Protein AF-A0AAX4KP06-F1 (afdb_monomer_lite)

Structure (mmCIF, N/CA/C/O backbone):
data_AF-A0AAX4KP06-F1
#
_entry.id   AF-A0AAX4KP06-F1
#
loop_
_atom_site.group_PDB
_atom_site.id
_atom_site.type_symbol
_atom_site.label_atom_id
_atom_site.label_alt_id
_atom_site.label_comp_id
_atom_site.label_asym_id
_atom_site.label_entity_id
_atom_site.label_seq_id
_atom_site.pdbx_PDB_ins_code
_atom_site.Cartn_x
_atom_site.Cartn_y
_atom_site.Cartn_z
_atom_site.occupancy
_atom_site.B_iso_or_equiv
_atom_site.auth_seq_id
_atom_site.auth_comp_id
_atom_site.auth_asym_id
_atom_site.auth_atom_id
_atom_site.pdbx_PDB_model_num
ATOM 1 N N . MET A 1 1 ? -7.207 -20.977 51.291 1.00 46.94 1 MET A N 1
ATOM 2 C CA . MET A 1 1 ? -7.520 -22.229 50.562 1.00 46.94 1 MET A CA 1
ATOM 3 C C . MET A 1 1 ? -7.863 -21.872 49.118 1.00 46.94 1 MET A C 1
ATOM 5 O O . MET A 1 1 ? -8.955 -21.376 48.874 1.00 46.94 1 MET A O 1
ATOM 9 N N . ALA A 1 2 ? -6.918 -22.025 48.187 1.00 40.97 2 ALA A N 1
ATOM 10 C CA . ALA A 1 2 ? -7.126 -21.761 46.759 1.00 40.97 2 ALA A CA 1
ATOM 11 C C . ALA A 1 2 ? -7.839 -22.957 46.100 1.00 40.97 2 ALA A C 1
ATOM 13 O O . ALA A 1 2 ? -7.441 -24.099 46.326 1.00 40.97 2 ALA A O 1
ATOM 14 N N . ARG A 1 3 ? -8.899 -22.715 45.317 1.00 51.38 3 ARG A N 1
ATOM 15 C CA . ARG A 1 3 ? -9.664 -23.751 44.600 1.00 51.38 3 ARG A CA 1
ATOM 16 C C . ARG A 1 3 ? -9.532 -23.581 43.083 1.00 51.38 3 ARG A C 1
ATOM 18 O O . ARG A 1 3 ? -9.871 -22.522 42.578 1.00 51.38 3 ARG A O 1
ATOM 25 N N . GLY A 1 4 ? -9.133 -24.675 42.420 1.00 47.00 4 GLY A N 1
ATOM 26 C CA . GLY A 1 4 ? -9.409 -25.031 41.013 1.00 47.00 4 GLY A CA 1
ATOM 27 C C . GLY A 1 4 ? -8.608 -24.251 39.964 1.00 47.00 4 GLY A C 1
ATOM 28 O O . GLY A 1 4 ? -8.845 -23.072 39.770 1.00 47.00 4 GLY A O 1
ATOM 29 N N . GLY A 1 5 ? -7.636 -24.809 39.238 1.00 48.97 5 GLY A N 1
ATOM 30 C CA . GLY A 1 5 ? -7.605 -26.141 38.627 1.00 48.97 5 GLY A CA 1
ATOM 31 C C . GLY A 1 5 ? -7.990 -26.015 37.148 1.00 48.97 5 GLY A C 1
ATOM 32 O O . GLY A 1 5 ? -9.159 -26.153 36.806 1.00 48.97 5 GLY A O 1
ATOM 33 N N . ALA A 1 6 ? -7.013 -25.683 36.297 1.00 56.34 6 ALA A N 1
ATOM 34 C CA . ALA A 1 6 ? -7.169 -25.494 34.853 1.00 56.34 6 ALA A CA 1
ATOM 35 C C . ALA A 1 6 ? -7.684 -26.770 34.141 1.00 56.34 6 ALA A C 1
ATOM 37 O O . ALA A 1 6 ? -7.379 -27.879 34.590 1.00 56.34 6 ALA A O 1
ATOM 38 N N . PRO A 1 7 ? -8.431 -26.645 33.023 1.00 55.16 7 PRO A N 1
ATOM 39 C CA . PRO A 1 7 ? -9.046 -27.785 32.349 1.00 55.16 7 PRO A CA 1
ATOM 40 C C . PRO A 1 7 ? -7.988 -28.750 31.801 1.00 55.16 7 PRO A C 1
ATOM 42 O O . PRO A 1 7 ? -7.119 -28.386 31.005 1.00 55.16 7 PRO A O 1
ATOM 45 N N . THR A 1 8 ? -8.081 -30.012 32.219 1.00 58.38 8 THR A N 1
ATOM 46 C CA . THR A 1 8 ? -7.209 -31.109 31.797 1.00 58.38 8 THR A CA 1
ATOM 47 C C . THR A 1 8 ? -7.510 -31.490 30.347 1.00 58.38 8 THR A C 1
ATOM 49 O O . THR A 1 8 ? -8.271 -32.416 30.074 1.00 58.38 8 THR A O 1
ATOM 52 N N . SER A 1 9 ? -6.926 -30.768 29.388 1.00 59.91 9 SER A N 1
ATOM 53 C CA . SER A 1 9 ? -6.925 -31.212 27.991 1.00 59.91 9 SER A CA 1
ATOM 54 C C . SER A 1 9 ? -6.132 -32.521 27.865 1.00 59.91 9 SER A C 1
ATOM 56 O O . SER A 1 9 ? -5.031 -32.648 28.402 1.00 59.91 9 SER A O 1
ATOM 58 N N . SER A 1 10 ? -6.720 -33.482 27.160 1.00 59.97 10 SER A N 1
ATOM 59 C CA . SER A 1 10 ? -6.394 -34.907 26.984 1.00 59.97 10 SER A CA 1
ATOM 60 C C . SER A 1 10 ? -5.035 -35.245 26.338 1.00 59.97 10 SER A C 1
ATOM 62 O O . SER A 1 10 ? -4.899 -36.229 25.610 1.00 59.97 10 SER A O 1
ATOM 64 N N . ARG A 1 11 ? -3.978 -34.476 26.602 1.00 61.12 11 ARG A N 1
ATOM 65 C CA . ARG A 1 11 ? -2.633 -34.761 26.083 1.00 61.12 11 ARG A CA 1
ATOM 66 C C . ARG A 1 11 ? -1.903 -35.762 26.983 1.00 61.12 11 ARG A C 1
ATOM 68 O O . ARG A 1 11 ? -1.075 -35.381 27.799 1.00 61.12 11 ARG A O 1
ATOM 75 N N . GLY A 1 12 ? -2.235 -37.041 26.798 1.00 59.41 12 GLY A N 1
ATOM 76 C CA . GLY A 1 12 ? -1.334 -38.182 26.998 1.00 59.41 12 GLY A CA 1
ATOM 77 C C . GLY A 1 12 ? -0.728 -38.349 28.394 1.00 59.41 12 GLY A C 1
ATOM 78 O O . GLY A 1 12 ? 0.435 -38.032 28.623 1.00 59.41 12 GLY A O 1
ATOM 79 N N . ARG A 1 13 ? -1.479 -38.955 29.315 1.00 65.12 13 ARG A N 1
ATOM 80 C CA . ARG A 1 13 ? -0.903 -39.637 30.484 1.00 65.12 13 ARG A CA 1
ATOM 81 C C . ARG A 1 13 ? -0.467 -41.038 30.047 1.00 65.12 13 ARG A C 1
ATOM 83 O O . ARG A 1 13 ? -1.274 -41.957 30.041 1.00 65.12 13 ARG A O 1
ATOM 90 N N . GLY A 1 14 ? 0.792 -41.204 29.655 1.00 68.94 14 GLY A N 1
ATOM 91 C CA . GLY A 1 14 ? 1.351 -42.522 29.356 1.00 68.94 14 GLY A CA 1
ATOM 92 C C . GLY A 1 14 ? 2.735 -42.444 28.725 1.00 68.94 14 GLY A C 1
ATOM 93 O O . GLY A 1 14 ? 3.042 -41.488 28.024 1.00 68.94 14 GLY A O 1
ATOM 94 N N . LYS A 1 15 ? 3.557 -43.476 28.949 1.00 71.19 15 LYS A N 1
ATOM 95 C CA . LYS A 1 15 ? 4.930 -43.642 28.424 1.00 71.19 15 LYS A CA 1
ATOM 96 C C . LYS A 1 15 ? 4.987 -43.828 26.892 1.00 71.19 15 LYS A C 1
ATOM 98 O O . LYS A 1 15 ? 6.012 -44.231 26.357 1.00 71.19 15 LYS A O 1
ATOM 103 N N . PHE A 1 16 ? 3.886 -43.567 26.193 1.00 72.56 16 PHE A N 1
ATOM 104 C CA . PHE A 1 16 ? 3.748 -43.735 24.755 1.00 72.56 16 PHE A CA 1
ATOM 105 C C . PHE A 1 16 ? 3.822 -42.372 24.078 1.00 72.56 16 PHE A C 1
ATOM 107 O O . PHE A 1 16 ? 3.137 -41.427 24.480 1.00 72.56 16 PHE A O 1
ATOM 114 N N . LYS A 1 17 ? 4.650 -42.261 23.035 1.00 75.56 17 LYS A N 1
ATOM 115 C CA . LYS A 1 17 ? 4.700 -41.045 22.226 1.00 75.56 17 LYS A CA 1
ATOM 116 C C . LYS A 1 17 ? 3.364 -40.881 21.508 1.00 75.56 17 LYS A C 1
ATOM 118 O O . LYS A 1 17 ? 2.972 -41.725 20.709 1.00 75.56 17 LYS A O 1
ATOM 123 N N . VAL A 1 18 ? 2.667 -39.784 21.797 1.00 73.19 18 VAL A N 1
ATOM 124 C CA . VAL A 1 18 ? 1.477 -39.393 21.039 1.00 73.19 18 VAL A CA 1
ATOM 125 C C . VAL A 1 18 ? 1.951 -38.952 19.659 1.00 73.19 18 VAL A C 1
ATOM 127 O O . VAL A 1 18 ? 2.444 -37.835 19.494 1.00 73.19 18 VAL A O 1
ATOM 130 N N . SER A 1 19 ? 1.834 -39.852 18.684 1.00 71.81 19 SER A N 1
ATOM 131 C CA . SER A 1 19 ? 1.934 -39.516 17.268 1.00 71.81 19 SER A CA 1
ATOM 132 C C . SER A 1 19 ? 0.831 -38.507 16.951 1.00 71.81 19 SER A C 1
ATOM 134 O O . SER A 1 19 ? -0.359 -38.819 17.003 1.00 71.81 19 SER A O 1
ATOM 136 N N . ARG A 1 20 ? 1.223 -37.256 16.705 1.00 74.56 20 ARG A N 1
ATOM 137 C CA . ARG A 1 20 ? 0.330 -36.255 16.122 1.00 74.56 20 ARG A CA 1
ATOM 138 C C . ARG A 1 20 ? 0.425 -36.474 14.624 1.00 74.56 20 ARG A C 1
ATOM 140 O O . ARG A 1 20 ? 1.472 -36.186 14.057 1.00 74.56 20 ARG A O 1
ATOM 147 N N . GLY A 1 21 ? -0.617 -37.081 14.055 1.00 75.25 21 GLY A N 1
ATOM 148 C CA . GLY A 1 21 ? -0.656 -37.527 12.665 1.00 75.25 21 GLY A CA 1
ATOM 149 C C . GLY A 1 21 ? 0.006 -36.534 11.713 1.00 75.25 21 GLY A C 1
ATOM 150 O O . GLY A 1 21 ? -0.300 -35.341 11.750 1.00 75.25 21 GLY A O 1
ATOM 151 N N . GLY A 1 22 ? 0.935 -37.051 10.904 1.00 76.00 22 GLY A N 1
ATOM 152 C CA . GLY A 1 22 ? 1.613 -36.297 9.858 1.00 76.00 22 GLY A CA 1
ATOM 153 C C . GLY A 1 22 ? 0.581 -35.601 8.981 1.00 76.00 22 GLY A C 1
ATOM 154 O O . GLY A 1 22 ? -0.344 -36.238 8.472 1.00 76.00 22 GLY A O 1
ATOM 155 N N . GLY A 1 23 ? 0.696 -34.276 8.897 1.00 76.62 23 GLY A N 1
ATOM 156 C CA . GLY A 1 23 ? -0.270 -33.427 8.215 1.00 76.62 23 GLY A CA 1
ATOM 157 C C . GLY A 1 23 ? -0.459 -33.867 6.767 1.00 76.62 23 GLY A C 1
ATOM 158 O O . GLY A 1 23 ? 0.510 -34.054 6.037 1.00 76.62 23 GLY A O 1
ATOM 159 N N . ARG A 1 24 ? -1.719 -34.031 6.354 1.00 74.62 24 ARG A N 1
ATOM 160 C CA . ARG A 1 24 ? -2.076 -34.244 4.948 1.00 74.62 24 ARG A CA 1
ATOM 161 C C . ARG A 1 24 ? -1.673 -32.982 4.181 1.00 74.62 24 ARG A C 1
ATOM 163 O O . ARG A 1 24 ? -2.180 -31.900 4.474 1.00 74.62 24 ARG A O 1
ATOM 170 N N . GLN A 1 25 ? -0.735 -33.113 3.248 1.00 75.19 25 GLN A N 1
ATOM 171 C CA . GLN A 1 25 ? -0.182 -31.995 2.482 1.00 75.19 25 GLN A CA 1
ATOM 172 C C . GLN A 1 25 ? -1.084 -31.668 1.289 1.00 75.19 25 GLN A C 1
ATOM 174 O O . GLN A 1 25 ? -0.732 -31.916 0.143 1.00 75.19 25 GLN A O 1
ATOM 179 N N . PHE A 1 26 ? -2.263 -31.104 1.554 1.00 71.50 26 PHE A N 1
ATOM 180 C CA . PHE A 1 26 ? -3.224 -30.770 0.495 1.00 71.50 26 PHE A CA 1
ATOM 181 C C . PHE A 1 26 ? -2.724 -29.695 -0.477 1.00 71.50 26 PHE A C 1
ATOM 183 O O . PHE A 1 26 ? -3.273 -29.561 -1.559 1.00 71.50 26 PHE A O 1
ATOM 190 N N . SER A 1 27 ? -1.705 -28.919 -0.107 1.00 76.62 27 SER A N 1
ATOM 191 C CA . SER A 1 27 ? -1.097 -27.905 -0.973 1.00 76.62 27 SER A CA 1
ATOM 192 C C . SER A 1 27 ? -0.027 -28.463 -1.909 1.00 76.62 27 SER A C 1
ATOM 194 O O . SER A 1 27 ? 0.305 -27.810 -2.891 1.00 76.62 27 SER A O 1
ATOM 196 N N . ARG A 1 28 ? 0.517 -29.652 -1.624 1.00 74.88 28 ARG A N 1
ATOM 197 C CA . ARG A 1 28 ? 1.606 -30.243 -2.410 1.00 74.88 28 ARG A CA 1
ATOM 198 C C . ARG A 1 28 ? 1.101 -30.817 -3.736 1.00 74.88 28 ARG A C 1
ATOM 200 O O . ARG A 1 28 ? 1.775 -30.673 -4.747 1.00 74.88 28 ARG A O 1
ATOM 207 N N . ASP A 1 29 ? -0.114 -31.359 -3.727 1.00 75.69 29 ASP A N 1
ATOM 208 C CA . ASP A 1 29 ? -0.773 -31.939 -4.907 1.00 75.69 29 ASP A CA 1
ATOM 209 C C . ASP A 1 29 ? -1.527 -30.892 -5.752 1.00 75.69 29 ASP A C 1
ATOM 211 O O . ASP A 1 29 ? -2.046 -31.204 -6.820 1.00 75.69 29 ASP A O 1
ATOM 215 N N . LEU A 1 30 ? -1.609 -29.645 -5.272 1.00 79.38 30 LEU A N 1
ATOM 216 C CA . LEU A 1 30 ? -2.244 -28.527 -5.982 1.00 79.38 30 LEU A CA 1
ATOM 217 C C . LEU A 1 30 ? -1.243 -27.659 -6.753 1.00 79.38 30 LEU A C 1
ATOM 219 O O . LEU A 1 30 ? -1.667 -26.822 -7.549 1.00 79.38 30 LEU A O 1
ATOM 223 N N . ASP A 1 31 ? 0.062 -27.826 -6.523 1.00 78.25 31 ASP A N 1
ATOM 224 C CA . ASP A 1 31 ? 1.082 -27.100 -7.276 1.00 78.25 31 ASP A CA 1
ATOM 225 C C . ASP A 1 31 ? 1.394 -27.852 -8.586 1.00 78.25 31 ASP A C 1
ATOM 227 O O . ASP A 1 31 ? 1.961 -28.951 -8.544 1.00 78.25 31 ASP A O 1
ATOM 231 N N . PRO A 1 32 ? 1.063 -27.291 -9.767 1.00 75.38 32 PRO A N 1
ATOM 232 C CA . PRO A 1 32 ? 1.267 -27.961 -11.053 1.00 75.38 32 PRO A CA 1
ATOM 233 C C . PRO A 1 32 ? 2.743 -28.262 -11.350 1.00 75.38 32 PRO A C 1
ATOM 235 O O . PRO A 1 32 ? 3.033 -29.122 -12.175 1.00 75.38 32 PRO A O 1
ATOM 238 N N . ARG A 1 33 ? 3.687 -27.596 -10.670 1.00 77.19 33 ARG A N 1
ATOM 239 C CA . ARG A 1 33 ? 5.127 -27.868 -10.810 1.00 77.19 33 ARG A CA 1
ATOM 240 C C . ARG A 1 33 ? 5.569 -29.151 -10.114 1.00 77.19 33 ARG A C 1
ATOM 242 O O . ARG A 1 33 ? 6.571 -29.740 -10.507 1.00 77.19 33 ARG A O 1
ATOM 249 N N . LEU A 1 34 ? 4.864 -29.561 -9.059 1.00 67.31 34 LEU A N 1
ATOM 250 C CA . LEU A 1 34 ? 5.217 -30.749 -8.284 1.00 67.31 34 LEU A CA 1
ATOM 251 C C . LEU A 1 34 ? 4.562 -32.021 -8.821 1.00 67.31 34 LEU A C 1
ATOM 253 O O . LEU A 1 34 ? 5.132 -33.094 -8.636 1.00 67.31 34 LEU A O 1
ATOM 257 N N . ALA A 1 35 ? 3.423 -31.909 -9.511 1.00 69.44 35 ALA A N 1
ATOM 258 C CA . ALA A 1 35 ? 2.723 -33.044 -10.114 1.00 69.44 35 ALA A CA 1
ATOM 259 C C . ALA A 1 35 ? 3.636 -33.858 -11.055 1.00 69.44 35 ALA A C 1
ATOM 261 O O . ALA A 1 35 ? 3.716 -35.078 -10.933 1.00 69.44 35 ALA A O 1
ATOM 262 N N . GLU A 1 36 ? 4.409 -33.171 -11.899 1.00 61.41 36 GLU A N 1
ATOM 263 C CA . GLU A 1 36 ? 5.374 -33.760 -12.845 1.00 61.41 36 GLU A CA 1
ATOM 264 C C . GLU A 1 36 ? 6.598 -34.393 -12.155 1.00 61.41 36 GLU A C 1
ATOM 266 O O . GLU A 1 36 ? 7.234 -35.297 -12.692 1.00 61.41 36 GLU A O 1
ATOM 271 N N . LYS A 1 37 ? 6.953 -33.937 -10.945 1.00 60.38 37 LYS A N 1
ATOM 272 C CA . LYS A 1 3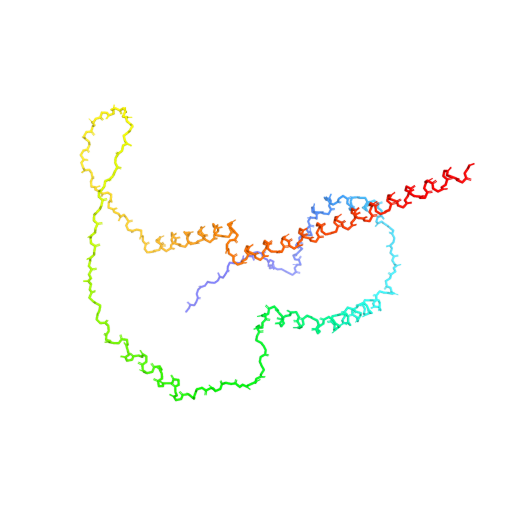7 ? 8.169 -34.387 -10.249 1.00 60.38 37 LYS A CA 1
ATOM 273 C C . LYS A 1 37 ? 7.964 -35.685 -9.465 1.00 60.38 37 LYS A C 1
ATOM 275 O O . LYS A 1 37 ? 8.925 -36.411 -9.226 1.00 60.38 37 LYS A O 1
ATOM 280 N N . THR A 1 38 ? 6.724 -36.016 -9.097 1.00 59.69 38 THR A N 1
ATOM 281 C CA . THR A 1 38 ? 6.425 -37.266 -8.372 1.00 59.69 38 THR A CA 1
ATOM 282 C C . THR A 1 38 ? 6.671 -38.527 -9.204 1.00 59.69 38 THR A C 1
ATOM 284 O O . THR A 1 38 ? 6.958 -39.571 -8.629 1.00 59.69 38 THR A O 1
ATOM 287 N N . SER A 1 39 ? 6.655 -38.435 -10.539 1.00 56.38 39 SER A N 1
ATOM 288 C CA . SER A 1 39 ? 7.011 -39.544 -11.434 1.00 56.38 39 SER A CA 1
ATOM 289 C C . SER A 1 39 ? 8.514 -39.673 -11.713 1.00 56.38 39 SER A C 1
ATOM 291 O O . SER A 1 39 ? 8.906 -40.577 -12.440 1.00 56.38 39 SER A O 1
ATOM 293 N N . SER A 1 40 ? 9.354 -38.786 -11.166 1.00 55.44 40 SER A N 1
ATOM 294 C CA . SER A 1 40 ? 10.791 -38.706 -11.478 1.00 55.44 40 SER A CA 1
ATOM 295 C C . SER A 1 40 ? 11.700 -38.743 -10.238 1.00 55.44 40 SER A C 1
ATOM 297 O O . SER A 1 40 ? 12.892 -38.490 -10.362 1.00 55.44 40 SER A O 1
ATOM 299 N N . SER A 1 41 ? 11.168 -39.008 -9.040 1.00 47.97 41 SER A N 1
ATOM 300 C CA . SER A 1 41 ? 11.883 -38.796 -7.765 1.00 47.97 41 SER A CA 1
ATOM 301 C C . SER A 1 41 ? 12.409 -40.076 -7.087 1.00 47.97 41 SER A C 1
ATOM 303 O O . SER A 1 41 ? 12.569 -40.074 -5.868 1.00 47.97 41 SER A O 1
ATOM 305 N N . GLU A 1 42 ? 12.666 -41.152 -7.836 1.00 46.22 42 GLU A N 1
ATOM 306 C CA . GLU A 1 42 ? 13.256 -42.403 -7.305 1.00 46.22 42 GLU A CA 1
ATOM 307 C C . GLU A 1 42 ? 14.752 -42.576 -7.634 1.00 46.22 42 GLU A C 1
ATOM 309 O O . GLU A 1 42 ? 15.326 -43.600 -7.296 1.00 46.22 42 GLU A O 1
ATOM 314 N N . GLU A 1 43 ? 15.421 -41.591 -8.234 1.00 50.50 43 GLU A N 1
ATOM 315 C CA . GLU A 1 43 ? 16.872 -41.622 -8.469 1.00 50.50 43 GLU A CA 1
ATOM 316 C C . GLU A 1 43 ? 17.447 -40.212 -8.224 1.00 50.50 43 GLU A C 1
ATOM 318 O O . GLU A 1 43 ? 16.717 -39.227 -8.335 1.00 50.50 43 GLU A O 1
ATOM 323 N N . GLU A 1 44 ? 18.742 -40.131 -7.907 1.00 37.59 44 GLU A N 1
ATOM 324 C CA . GLU A 1 44 ? 19.540 -38.952 -7.507 1.00 37.59 44 GLU A CA 1
ATOM 325 C C . GLU A 1 44 ? 19.667 -38.721 -5.988 1.00 37.59 44 GLU A C 1
ATOM 327 O O . GLU A 1 44 ? 19.134 -37.785 -5.388 1.00 37.59 44 GLU A O 1
ATOM 332 N N . THR A 1 45 ? 20.460 -39.598 -5.368 1.00 42.97 45 THR A N 1
ATOM 333 C CA . THR A 1 45 ? 21.178 -39.329 -4.117 1.00 42.97 45 THR A CA 1
ATOM 334 C C . THR A 1 45 ? 22.619 -38.924 -4.446 1.00 42.97 45 THR A C 1
ATOM 336 O O . THR A 1 45 ? 23.224 -39.589 -5.284 1.00 42.97 45 THR A O 1
ATOM 339 N N . SER A 1 46 ? 23.188 -37.982 -3.680 1.00 47.97 46 SER A N 1
ATOM 340 C CA . SER A 1 46 ? 24.634 -37.711 -3.511 1.00 47.97 46 SER A CA 1
ATOM 341 C C . SER A 1 46 ? 25.256 -36.581 -4.349 1.00 47.97 46 SER A C 1
ATOM 343 O O . SER A 1 46 ? 25.823 -36.828 -5.408 1.00 47.97 46 SER A O 1
ATOM 345 N N . SER A 1 47 ? 25.284 -35.367 -3.786 1.00 39.72 47 SER A N 1
ATOM 346 C CA . SER A 1 47 ? 26.392 -34.405 -3.937 1.00 39.72 47 SER A CA 1
ATOM 347 C C . SER A 1 47 ? 26.245 -33.319 -2.863 1.00 39.72 47 SER A C 1
ATOM 349 O O . SER A 1 47 ? 25.532 -32.347 -3.070 1.00 39.72 47 SER A O 1
ATOM 351 N N . GLU A 1 48 ? 26.847 -33.524 -1.691 1.00 48.00 48 GLU A N 1
ATOM 352 C CA . GLU A 1 48 ? 26.624 -32.699 -0.488 1.00 48.00 48 GLU A CA 1
ATOM 353 C C . GLU A 1 48 ? 27.950 -32.377 0.222 1.00 48.00 48 GLU A C 1
ATOM 355 O O . GLU A 1 48 ? 28.050 -32.461 1.438 1.00 48.00 48 GLU A O 1
ATOM 360 N N . GLU A 1 49 ? 28.988 -32.042 -0.551 1.00 45.06 49 GLU A N 1
ATOM 361 C CA . GLU A 1 49 ? 30.277 -31.553 -0.035 1.00 45.06 49 GLU A CA 1
ATOM 362 C C . GLU A 1 49 ? 30.890 -30.512 -0.998 1.00 45.06 49 GLU A C 1
ATOM 364 O O . GLU A 1 49 ? 31.947 -30.764 -1.556 1.00 45.06 49 GLU A O 1
ATOM 369 N N . ASP A 1 50 ? 30.206 -29.384 -1.265 1.00 43.88 50 ASP A N 1
ATOM 370 C CA . ASP A 1 50 ? 30.835 -28.170 -1.856 1.00 43.88 50 ASP A CA 1
ATOM 371 C C . ASP A 1 50 ? 29.962 -26.883 -1.761 1.00 43.88 50 ASP A C 1
ATOM 373 O O . ASP A 1 50 ? 30.105 -25.977 -2.573 1.00 43.88 50 ASP A O 1
ATOM 377 N N . GLU A 1 51 ? 29.009 -26.767 -0.819 1.00 47.47 51 GLU A N 1
ATOM 378 C CA . GLU A 1 51 ? 28.075 -25.609 -0.769 1.00 47.47 51 GLU A CA 1
ATOM 379 C C . GLU A 1 51 ? 28.299 -24.636 0.411 1.00 47.47 51 GLU A C 1
ATOM 381 O O . GLU A 1 51 ? 27.748 -23.536 0.402 1.00 47.47 51 GLU A O 1
ATOM 386 N N . GLU A 1 52 ? 29.133 -24.973 1.405 1.00 49.66 52 GLU A N 1
ATOM 387 C CA . GLU A 1 52 ? 29.372 -24.089 2.567 1.00 49.66 52 GLU A CA 1
ATOM 388 C C . GLU A 1 52 ? 30.312 -22.902 2.255 1.00 49.66 52 GLU A C 1
ATOM 390 O O . GLU A 1 52 ? 30.113 -21.812 2.793 1.00 49.66 52 GLU A O 1
ATOM 395 N N . ASP A 1 53 ? 31.283 -23.054 1.344 1.00 51.66 53 ASP A N 1
ATOM 396 C CA . ASP A 1 53 ? 32.268 -21.995 1.028 1.00 51.66 53 ASP A CA 1
ATOM 397 C C . ASP A 1 53 ? 31.680 -20.896 0.108 1.00 51.66 53 ASP A C 1
ATOM 399 O O . ASP A 1 53 ? 32.005 -19.709 0.214 1.00 51.66 53 ASP A O 1
ATOM 403 N N . GLU A 1 54 ? 30.718 -21.248 -0.757 1.00 56.81 54 GLU A N 1
ATOM 404 C CA . GLU A 1 54 ? 30.018 -20.271 -1.604 1.00 56.81 54 GLU A CA 1
ATOM 405 C C . GLU A 1 54 ? 29.026 -19.393 -0.825 1.00 56.81 54 GLU A C 1
ATOM 407 O O . GLU A 1 54 ? 28.813 -18.229 -1.187 1.00 56.81 54 GLU A O 1
ATOM 412 N N . GLU A 1 55 ? 28.400 -19.914 0.233 1.00 60.66 55 GLU A N 1
ATOM 413 C CA . GLU A 1 55 ? 27.434 -19.148 1.026 1.00 60.66 55 GLU A CA 1
ATOM 414 C C . GLU A 1 55 ? 28.135 -18.079 1.883 1.00 60.66 55 GLU A C 1
ATOM 416 O O . GLU A 1 55 ? 27.668 -16.936 1.965 1.00 60.66 55 GLU A O 1
ATOM 421 N N . GLU A 1 56 ? 29.312 -18.397 2.433 1.00 60.97 56 GLU A N 1
ATOM 422 C CA . GLU A 1 56 ? 30.130 -17.451 3.196 1.00 60.97 56 GLU A CA 1
ATOM 423 C C . GLU A 1 56 ? 30.722 -16.351 2.294 1.00 60.97 56 GLU A C 1
ATOM 425 O O . GLU A 1 56 ? 30.686 -15.165 2.648 1.00 60.97 56 GLU A O 1
ATOM 430 N N . ALA A 1 57 ? 31.145 -16.695 1.071 1.00 66.56 57 ALA A N 1
ATOM 431 C CA . ALA A 1 57 ? 31.586 -15.722 0.069 1.00 66.56 57 ALA A CA 1
ATOM 432 C C . ALA A 1 57 ? 30.456 -14.765 -0.366 1.00 66.56 57 ALA A C 1
ATOM 434 O O . ALA A 1 57 ? 30.668 -13.553 -0.496 1.00 66.56 57 ALA A O 1
ATOM 435 N N . ARG A 1 58 ? 29.227 -15.273 -0.535 1.00 73.81 58 ARG A N 1
ATOM 436 C CA . ARG A 1 58 ? 28.045 -14.450 -0.856 1.00 73.81 58 ARG A CA 1
ATOM 437 C C . ARG A 1 58 ? 27.633 -13.555 0.313 1.00 73.81 58 ARG A C 1
ATOM 439 O O . ARG A 1 58 ? 27.281 -12.394 0.094 1.00 73.81 58 ARG A O 1
ATOM 446 N N . ALA A 1 59 ? 27.726 -14.046 1.548 1.00 78.00 59 ALA A N 1
ATOM 447 C CA . ALA A 1 59 ? 27.468 -13.248 2.744 1.00 78.00 59 ALA A CA 1
ATOM 448 C C . ALA A 1 59 ? 28.501 -12.119 2.915 1.00 78.00 59 ALA A C 1
ATOM 450 O O . ALA A 1 59 ? 28.136 -10.991 3.267 1.00 78.00 59 ALA A O 1
ATOM 451 N N . ALA A 1 60 ? 29.775 -12.388 2.613 1.00 78.88 60 ALA A N 1
ATOM 452 C CA . ALA A 1 60 ? 30.837 -11.386 2.622 1.00 78.88 60 ALA A CA 1
ATOM 453 C C . ALA A 1 60 ? 30.625 -10.307 1.545 1.00 78.88 60 ALA A C 1
ATOM 455 O O . ALA A 1 60 ? 30.738 -9.116 1.848 1.00 78.88 60 ALA A O 1
ATOM 456 N N . ALA A 1 61 ? 30.237 -10.701 0.326 1.00 79.31 61 ALA A N 1
ATOM 457 C CA . ALA A 1 61 ? 29.921 -9.772 -0.760 1.00 79.31 61 ALA A CA 1
ATOM 458 C C . ALA A 1 61 ? 28.719 -8.871 -0.422 1.00 79.31 61 ALA A C 1
ATOM 460 O O . ALA A 1 61 ? 28.805 -7.650 -0.548 1.00 79.31 61 ALA A O 1
ATOM 461 N N . HIS A 1 62 ? 27.638 -9.446 0.114 1.00 77.06 62 HIS A N 1
ATOM 462 C CA . HIS A 1 62 ? 26.462 -8.680 0.535 1.00 77.06 62 HIS A CA 1
ATOM 463 C C . HIS A 1 62 ? 26.792 -7.697 1.671 1.00 77.06 62 HIS A C 1
ATOM 465 O O . HIS A 1 62 ? 26.291 -6.574 1.713 1.00 77.06 62 HIS A O 1
ATOM 471 N N . ARG A 1 63 ? 27.674 -8.081 2.603 1.00 83.19 63 ARG A N 1
ATOM 472 C CA . ARG A 1 63 ? 28.117 -7.187 3.682 1.00 83.19 63 ARG A CA 1
ATOM 473 C C . ARG A 1 63 ? 28.966 -6.021 3.164 1.00 83.19 63 ARG A C 1
ATOM 475 O O . ARG A 1 63 ? 28.853 -4.926 3.714 1.00 83.19 63 ARG A O 1
ATOM 482 N N . ALA A 1 64 ? 29.789 -6.244 2.139 1.00 81.19 64 ALA A N 1
ATOM 483 C CA . ALA A 1 64 ? 30.573 -5.192 1.495 1.00 81.19 64 ALA A CA 1
ATOM 484 C C . ALA A 1 64 ? 29.671 -4.192 0.751 1.00 81.19 64 ALA A C 1
ATOM 486 O O . ALA A 1 64 ? 29.799 -2.988 0.956 1.00 81.19 64 ALA A O 1
ATOM 487 N N . GLU A 1 65 ? 28.682 -4.683 0.002 1.00 76.94 65 GLU A N 1
ATOM 488 C CA . GLU A 1 65 ? 27.717 -3.847 -0.726 1.00 76.94 65 GLU A CA 1
ATOM 489 C C . GLU A 1 65 ? 26.872 -2.978 0.229 1.00 76.94 65 GLU A C 1
ATOM 491 O O . GLU A 1 65 ? 26.683 -1.780 0.016 1.00 76.94 65 GLU A O 1
ATOM 496 N N . VAL A 1 66 ? 26.446 -3.537 1.368 1.00 80.81 66 VAL A N 1
ATOM 497 C CA . VAL A 1 66 ? 25.739 -2.776 2.414 1.00 80.81 66 VAL A CA 1
ATOM 498 C C . VAL A 1 66 ? 26.639 -1.711 3.062 1.00 80.81 66 VAL A C 1
ATOM 500 O O . VAL A 1 66 ? 26.145 -0.651 3.452 1.00 80.81 66 VAL A O 1
ATOM 503 N N . ALA A 1 67 ? 27.948 -1.955 3.180 1.00 83.44 67 ALA A N 1
ATOM 504 C CA . ALA A 1 67 ? 28.891 -0.988 3.741 1.00 83.44 67 ALA A CA 1
ATOM 505 C C . ALA A 1 67 ? 29.165 0.192 2.791 1.00 83.44 67 ALA A C 1
ATOM 507 O O . ALA A 1 67 ? 29.302 1.322 3.265 1.00 83.44 67 ALA A O 1
ATOM 508 N N . GLU A 1 68 ? 29.182 -0.043 1.476 1.00 83.12 68 GLU A N 1
ATOM 509 C CA . GLU A 1 68 ? 29.330 1.005 0.454 1.00 83.12 68 GLU A CA 1
ATOM 510 C C . GLU A 1 68 ? 28.078 1.883 0.325 1.00 83.12 68 GLU A C 1
ATOM 512 O O . GLU A 1 68 ? 28.187 3.097 0.157 1.00 83.12 68 GLU A O 1
ATOM 517 N N . LEU A 1 69 ? 26.887 1.304 0.504 1.00 79.56 69 LEU A N 1
ATOM 518 C CA . LEU A 1 69 ? 25.612 2.030 0.452 1.00 79.56 69 LEU A CA 1
ATOM 519 C C . LEU A 1 69 ? 25.265 2.752 1.768 1.00 79.56 69 LEU A C 1
ATOM 521 O O . LEU A 1 69 ? 24.416 3.645 1.793 1.00 79.56 69 LEU A O 1
ATOM 525 N N . ALA A 1 70 ? 25.915 2.408 2.883 1.00 79.06 70 ALA A N 1
ATOM 526 C CA . ALA A 1 70 ? 25.694 3.037 4.185 1.00 79.06 70 ALA A CA 1
ATOM 527 C C . ALA A 1 70 ? 25.898 4.573 4.215 1.00 79.06 70 ALA A C 1
ATOM 529 O O . ALA A 1 70 ? 25.065 5.250 4.827 1.00 79.06 70 ALA A O 1
ATOM 530 N N . PRO A 1 71 ? 26.954 5.167 3.618 1.00 79.81 71 PRO A N 1
ATOM 531 C CA . PRO A 1 71 ? 27.097 6.624 3.549 1.00 79.81 71 PRO A CA 1
ATOM 532 C C . PRO A 1 71 ? 26.017 7.284 2.683 1.00 79.81 71 PRO A C 1
ATOM 534 O O . PRO A 1 71 ? 25.445 8.290 3.102 1.00 79.81 71 PRO A O 1
ATOM 537 N N . GLU A 1 72 ? 25.656 6.694 1.542 1.00 75.62 72 GLU A N 1
ATOM 538 C CA . GLU A 1 72 ? 24.613 7.242 0.664 1.00 75.62 72 GLU A CA 1
ATOM 539 C C . GLU A 1 72 ? 23.236 7.221 1.338 1.00 75.62 72 GLU A C 1
ATOM 541 O O . GLU A 1 72 ? 22.499 8.208 1.310 1.00 75.62 72 GLU A O 1
ATOM 546 N N . MET A 1 73 ? 22.914 6.138 2.048 1.00 77.88 73 MET A N 1
ATOM 547 C CA . MET A 1 73 ? 21.680 6.038 2.828 1.00 77.88 73 MET A CA 1
ATOM 548 C C . MET A 1 73 ? 21.658 7.043 3.986 1.00 77.88 73 MET A C 1
ATOM 550 O O . MET A 1 73 ? 20.602 7.594 4.298 1.00 77.88 73 MET A O 1
ATOM 554 N N . LYS A 1 74 ? 22.805 7.343 4.610 1.00 77.19 74 LYS A N 1
ATOM 555 C CA . LYS A 1 74 ? 22.906 8.403 5.629 1.00 77.19 74 LYS A CA 1
ATOM 556 C C . LYS A 1 74 ? 22.644 9.783 5.029 1.00 77.19 74 LYS A C 1
ATOM 558 O O . LYS A 1 74 ? 21.874 10.548 5.603 1.00 77.19 74 LYS A O 1
ATOM 563 N N . GLU A 1 75 ? 23.204 10.089 3.862 1.00 76.75 75 GLU A N 1
ATOM 564 C CA . GLU A 1 75 ? 22.944 11.358 3.178 1.00 76.75 75 GLU A CA 1
ATOM 565 C C . GLU A 1 75 ? 21.490 11.513 2.731 1.00 76.75 75 GLU A C 1
ATOM 567 O O . GLU A 1 75 ? 20.921 12.600 2.828 1.00 76.75 75 GLU A O 1
ATOM 572 N N . VAL A 1 76 ? 20.876 10.439 2.236 1.00 78.69 76 VAL A N 1
ATOM 573 C CA . VAL A 1 76 ? 19.470 10.442 1.821 1.00 78.69 76 VAL A CA 1
ATOM 574 C C . VAL A 1 76 ? 18.552 10.623 3.033 1.00 78.69 76 VAL A C 1
ATOM 576 O O . VAL A 1 76 ? 17.613 11.413 2.962 1.00 78.69 76 VAL A O 1
ATOM 579 N N . ASN A 1 77 ? 18.863 9.998 4.174 1.00 74.44 77 ASN A N 1
ATOM 580 C CA . ASN A 1 77 ? 18.125 10.203 5.425 1.00 74.44 77 ASN A CA 1
ATOM 581 C C . ASN A 1 77 ? 18.271 11.633 5.980 1.00 74.44 77 ASN A C 1
ATOM 583 O O . ASN A 1 77 ? 17.283 12.202 6.445 1.00 74.44 77 ASN A O 1
ATOM 587 N N . LEU A 1 78 ? 19.455 12.248 5.855 1.00 73.00 78 LEU A N 1
ATOM 588 C CA . LEU A 1 78 ? 19.686 13.660 6.195 1.00 73.00 78 LEU A CA 1
ATOM 589 C C . LEU A 1 78 ? 18.899 14.610 5.273 1.00 73.00 78 LEU A C 1
ATOM 591 O O . LEU A 1 78 ? 18.279 15.558 5.748 1.00 73.00 78 LEU A O 1
ATOM 595 N N . LYS A 1 79 ? 18.862 14.336 3.960 1.00 75.31 79 LYS A N 1
ATOM 596 C CA . LYS A 1 79 ? 18.111 15.130 2.964 1.00 75.31 79 LYS A CA 1
ATOM 597 C C . LYS A 1 79 ? 16.589 14.990 3.116 1.00 75.31 79 LYS A C 1
ATOM 599 O O . LYS A 1 79 ? 15.859 15.919 2.784 1.00 75.31 79 LYS A O 1
ATOM 604 N N . LEU A 1 80 ? 16.111 13.848 3.614 1.00 75.38 80 LEU A N 1
ATOM 605 C CA . LEU A 1 80 ? 14.687 13.561 3.835 1.00 75.38 80 LEU A CA 1
ATOM 606 C C . LEU A 1 80 ? 14.170 14.002 5.214 1.00 75.38 80 LEU A C 1
ATOM 608 O O . LEU A 1 80 ? 12.979 13.854 5.472 1.00 75.38 80 LEU A O 1
ATOM 612 N N . GLY A 1 81 ? 15.025 14.538 6.094 1.00 62.41 81 GLY A N 1
ATOM 613 C CA . GLY A 1 81 ? 14.615 15.023 7.418 1.00 62.41 81 GLY A CA 1
ATOM 614 C C . GLY A 1 81 ? 14.129 13.926 8.376 1.00 62.41 81 GLY A C 1
ATOM 615 O O . GLY A 1 81 ? 13.498 14.232 9.385 1.00 62.41 81 GLY A O 1
ATOM 616 N N . ASN A 1 82 ? 14.421 12.655 8.084 1.00 59.25 82 ASN A N 1
ATOM 617 C CA . ASN A 1 82 ? 14.082 11.520 8.941 1.00 59.25 82 ASN A CA 1
ATOM 618 C C . ASN A 1 82 ? 15.215 11.271 9.946 1.00 59.25 82 ASN A C 1
ATOM 620 O O . ASN A 1 82 ? 15.959 10.298 9.840 1.00 59.25 82 ASN A O 1
ATOM 624 N N . THR A 1 83 ? 15.356 12.163 10.923 1.00 51.53 83 THR A N 1
ATOM 625 C CA . THR A 1 83 ? 16.226 11.963 12.088 1.00 51.53 83 THR A CA 1
ATOM 626 C C . THR A 1 83 ? 15.376 11.631 13.314 1.00 51.53 83 THR A C 1
ATOM 628 O O . THR A 1 83 ? 15.014 12.515 14.088 1.00 51.53 83 THR A O 1
ATOM 631 N N . GLU A 1 84 ? 15.074 10.347 13.517 1.00 49.50 84 GLU A N 1
ATOM 632 C CA . GLU A 1 84 ? 14.814 9.831 14.863 1.00 49.50 84 GLU A CA 1
ATOM 633 C C . GLU A 1 84 ? 16.149 9.388 15.484 1.00 49.50 84 GLU A C 1
ATOM 635 O O . GLU A 1 84 ? 16.694 8.334 15.174 1.00 49.50 84 GLU A O 1
ATOM 640 N N . LEU A 1 85 ? 16.658 10.262 16.355 1.00 47.97 85 LEU A N 1
ATOM 641 C CA . LEU A 1 85 ? 17.280 9.953 17.644 1.00 47.97 85 LEU A CA 1
ATOM 642 C C . LEU A 1 85 ? 18.487 8.989 17.678 1.00 47.97 85 LEU A C 1
ATOM 644 O O . LEU A 1 85 ? 18.412 7.863 18.165 1.00 47.97 85 LEU A O 1
ATOM 648 N N . ALA A 1 86 ? 19.652 9.522 17.320 1.00 43.66 86 ALA A N 1
ATOM 649 C CA . ALA A 1 86 ? 20.911 9.169 17.974 1.00 43.66 86 ALA A CA 1
ATOM 650 C C . ALA A 1 86 ? 21.730 10.455 18.171 1.00 43.66 86 ALA A C 1
ATOM 652 O O . ALA A 1 86 ? 22.565 10.799 17.341 1.00 43.66 86 ALA A O 1
ATOM 653 N N . GLU A 1 87 ? 21.437 11.193 19.244 1.00 41.97 87 GLU A N 1
ATOM 654 C CA . GLU A 1 87 ? 22.315 12.258 19.749 1.00 41.97 87 GLU A CA 1
ATOM 655 C C . GLU A 1 87 ? 23.428 11.639 20.607 1.00 41.97 87 GLU A C 1
ATOM 657 O O . GLU A 1 87 ? 23.186 10.671 21.339 1.00 41.97 87 GLU A O 1
ATOM 662 N N . PRO A 1 88 ? 24.646 12.196 20.525 1.00 47.06 88 PRO A N 1
ATOM 663 C CA . PRO A 1 88 ? 25.042 13.080 21.619 1.00 47.06 88 PRO A CA 1
ATOM 664 C C . PRO A 1 88 ? 25.598 14.443 21.166 1.00 47.06 88 PRO A C 1
ATOM 666 O O . PRO A 1 88 ? 26.379 14.508 20.222 1.00 47.06 88 PRO A O 1
ATOM 669 N N . GLU A 1 89 ? 25.235 15.459 21.965 1.00 41.56 89 GLU A N 1
ATOM 670 C CA . GLU A 1 89 ? 25.916 16.749 22.212 1.00 41.56 89 GLU A CA 1
ATOM 671 C C . GLU A 1 89 ? 25.955 17.772 21.055 1.00 41.56 89 GLU A C 1
ATOM 673 O O . GLU A 1 89 ? 26.233 17.439 19.913 1.00 41.56 89 GLU A O 1
ATOM 678 N N . SER A 1 90 ? 25.761 19.079 21.238 1.00 42.19 90 SER A N 1
ATOM 679 C CA . SER A 1 90 ? 25.352 19.947 22.352 1.00 42.19 90 SER A CA 1
ATOM 680 C C . SER A 1 90 ? 25.482 21.372 21.802 1.00 42.19 90 SER A C 1
ATOM 682 O O . SER A 1 90 ? 26.571 21.695 21.348 1.00 42.19 90 SER A O 1
ATOM 684 N N . ASP A 1 91 ? 24.429 22.187 21.827 1.00 46.06 91 ASP A N 1
ATOM 685 C CA . ASP A 1 91 ? 24.490 23.660 21.905 1.00 46.06 91 ASP A CA 1
ATOM 686 C C . ASP A 1 91 ? 23.056 24.194 21.818 1.00 46.06 91 ASP A C 1
ATOM 688 O O . ASP A 1 91 ? 22.550 24.435 20.732 1.00 46.06 91 ASP A O 1
ATOM 692 N N . GLU A 1 92 ? 22.379 24.285 22.969 1.00 44.25 92 GLU A N 1
ATOM 693 C CA . GLU A 1 92 ? 21.310 25.255 23.273 1.00 44.25 92 GLU A CA 1
ATOM 694 C C . GLU A 1 92 ? 20.805 25.000 24.711 1.00 44.25 92 GLU A C 1
ATOM 696 O O . GLU A 1 92 ? 19.901 24.211 24.976 1.00 44.25 92 GLU A O 1
ATOM 701 N N . GLU A 1 93 ? 21.496 25.634 25.661 1.00 50.69 93 GLU A N 1
ATOM 702 C CA . GLU A 1 93 ? 21.028 26.076 26.985 1.00 50.69 93 GLU A CA 1
ATOM 703 C C . GLU A 1 93 ? 19.881 25.276 27.642 1.00 50.69 93 GLU A C 1
ATOM 705 O O . GLU A 1 93 ? 18.700 25.643 27.631 1.00 50.69 93 GLU A O 1
ATOM 710 N N . GLU A 1 94 ? 20.251 24.206 28.350 1.00 44.38 94 GLU A N 1
ATOM 711 C CA . GLU A 1 94 ? 19.355 23.539 29.287 1.00 44.38 94 GLU A CA 1
ATOM 712 C C . GLU A 1 94 ? 19.005 24.465 30.465 1.00 44.38 94 GLU A C 1
ATOM 714 O O . GLU A 1 94 ? 19.762 24.604 31.427 1.00 44.38 94 GLU A O 1
ATOM 719 N N . LEU A 1 95 ? 17.809 25.061 30.425 1.00 54.78 95 LEU A N 1
ATOM 720 C CA . LEU A 1 95 ? 17.206 25.752 31.568 1.00 54.78 95 LEU A CA 1
ATOM 721 C C . LEU A 1 95 ? 17.345 24.902 32.836 1.00 54.78 95 LEU A C 1
ATOM 723 O O . LEU A 1 95 ? 16.854 23.763 32.910 1.00 54.78 95 LEU A O 1
ATOM 727 N N . SER A 1 96 ? 17.985 25.476 33.854 1.00 72.56 96 SER A N 1
ATOM 728 C CA . SER A 1 96 ? 18.336 24.751 35.069 1.00 72.56 96 SER A CA 1
ATOM 729 C C . SER A 1 96 ? 17.079 24.194 35.747 1.00 72.56 96 SER A C 1
ATOM 731 O O . SER A 1 96 ? 15.962 24.716 35.638 1.00 72.56 96 SER A O 1
ATOM 733 N N . ARG A 1 97 ? 17.234 23.116 36.521 1.00 71.88 97 ARG A N 1
ATOM 734 C CA . ARG A 1 97 ? 16.128 22.473 37.261 1.00 71.88 97 ARG A CA 1
ATOM 735 C C . ARG A 1 97 ? 15.327 23.464 38.130 1.00 71.88 97 ARG A C 1
ATOM 737 O O . ARG A 1 97 ? 14.152 23.210 38.411 1.00 71.88 97 ARG A O 1
ATOM 744 N N . ALA A 1 98 ? 15.946 24.574 38.539 1.00 70.19 98 ALA A N 1
ATOM 745 C CA . ALA A 1 98 ? 15.308 25.669 39.262 1.00 70.19 98 ALA A CA 1
ATOM 746 C C . ALA A 1 98 ? 14.344 26.482 38.375 1.00 70.19 98 ALA A C 1
ATOM 748 O O . ALA A 1 98 ? 13.214 26.746 38.787 1.00 70.19 98 ALA A O 1
ATOM 749 N N . GLU A 1 99 ? 14.719 26.782 37.132 1.00 72.25 99 GLU A N 1
ATOM 750 C CA . GLU A 1 99 ? 13.892 27.528 36.175 1.00 72.25 99 GLU A CA 1
ATOM 751 C C . GLU A 1 99 ? 12.701 26.707 35.671 1.00 72.25 99 GLU A C 1
ATOM 753 O O . GLU A 1 99 ? 11.579 27.218 35.603 1.00 72.25 99 GLU A O 1
ATOM 758 N N . ARG A 1 100 ? 12.884 25.397 35.435 1.00 76.75 100 ARG A N 1
ATOM 759 C CA . ARG A 1 100 ? 11.761 24.486 35.125 1.00 76.75 100 ARG A CA 1
ATOM 760 C C . ARG A 1 100 ? 10.737 24.432 36.262 1.00 76.75 100 ARG A C 1
ATOM 762 O O . ARG A 1 100 ? 9.529 24.407 36.014 1.00 76.75 100 ARG A O 1
ATOM 769 N N . ARG A 1 101 ? 11.195 24.442 37.519 1.00 78.38 101 ARG A N 1
ATOM 770 C CA . ARG A 1 101 ? 10.299 24.483 38.688 1.00 78.38 101 ARG A CA 1
ATOM 771 C C . ARG A 1 101 ? 9.612 25.843 38.835 1.00 78.38 101 ARG A C 1
ATOM 773 O O . ARG A 1 101 ? 8.429 25.870 39.174 1.00 78.38 101 ARG A O 1
ATOM 780 N N . ALA A 1 102 ? 10.297 26.943 38.525 1.00 77.62 102 ALA A N 1
ATOM 781 C CA . ALA A 1 102 ? 9.721 28.286 38.551 1.00 77.62 102 ALA A CA 1
ATOM 782 C C . ALA A 1 102 ? 8.630 28.476 37.480 1.00 77.62 102 ALA A C 1
ATOM 784 O O . ALA A 1 102 ? 7.529 28.913 37.817 1.00 77.62 102 ALA A O 1
ATOM 785 N N . ARG A 1 103 ? 8.866 28.049 36.228 1.00 75.94 103 ARG A N 1
ATOM 786 C CA . ARG A 1 103 ? 7.853 28.102 35.153 1.00 75.94 103 ARG A CA 1
ATOM 787 C C . ARG A 1 103 ? 6.614 27.273 35.478 1.00 75.94 103 ARG A C 1
ATOM 789 O O . ARG A 1 103 ? 5.499 27.769 35.345 1.00 75.94 103 ARG A O 1
ATOM 796 N N . LYS A 1 104 ? 6.793 26.054 35.999 1.00 79.81 104 LYS A N 1
ATOM 797 C CA . LYS A 1 104 ? 5.665 25.196 36.397 1.00 79.81 104 LYS A CA 1
ATOM 798 C C . LYS A 1 104 ? 4.848 25.799 37.549 1.00 79.81 104 LYS A C 1
ATOM 800 O O . LYS A 1 104 ? 3.629 25.645 37.583 1.00 79.81 104 LYS A O 1
ATOM 805 N N . LYS A 1 105 ? 5.496 26.511 38.480 1.00 78.25 105 LYS A N 1
ATOM 806 C CA . LYS A 1 105 ? 4.816 27.204 39.586 1.00 78.25 105 LYS A CA 1
ATOM 807 C C . LYS A 1 105 ? 4.082 28.466 39.116 1.00 78.25 105 LYS A C 1
ATOM 809 O O . LYS A 1 105 ? 2.972 28.709 39.581 1.00 78.25 105 LYS A O 1
ATOM 814 N N . ALA A 1 106 ? 4.647 29.215 38.169 1.00 71.69 106 ALA A N 1
ATOM 815 C CA . ALA A 1 106 ? 3.996 30.376 37.561 1.00 71.69 106 ALA A CA 1
ATOM 816 C C . ALA A 1 106 ? 2.760 29.977 36.729 1.00 71.69 106 ALA A C 1
ATOM 818 O O . ALA A 1 106 ? 1.706 30.603 36.835 1.00 71.69 106 ALA A O 1
ATOM 819 N N . GLU A 1 107 ? 2.841 28.879 35.973 1.00 71.94 107 GLU A N 1
ATOM 820 C CA . GLU A 1 107 ? 1.723 28.386 35.160 1.00 71.94 107 GLU A CA 1
ATOM 821 C C . GLU A 1 107 ? 0.554 27.866 36.018 1.00 71.94 107 GLU A C 1
ATOM 823 O O . GLU A 1 107 ? -0.615 28.054 35.674 1.00 71.94 107 GLU A O 1
ATOM 828 N N . ALA A 1 108 ? 0.850 27.270 37.178 1.00 65.31 108 ALA A N 1
ATOM 829 C CA . ALA A 1 108 ? -0.168 26.829 38.131 1.00 65.31 108 ALA A CA 1
ATOM 830 C C . ALA A 1 108 ? -0.926 28.003 38.783 1.00 65.31 108 ALA A C 1
ATOM 832 O O . ALA A 1 108 ? -2.103 27.865 39.111 1.00 65.31 108 ALA A O 1
ATOM 833 N N . GLN A 1 109 ? -0.289 29.169 38.930 1.00 61.44 109 GLN A N 1
ATOM 834 C CA . GLN A 1 109 ? -0.910 30.369 39.507 1.00 61.44 109 GLN A CA 1
ATOM 835 C C . GLN A 1 109 ? -1.742 31.175 38.493 1.00 61.44 109 GLN A C 1
ATOM 837 O O . GLN A 1 109 ? -2.636 31.917 38.894 1.00 61.44 109 GLN A O 1
ATOM 842 N N . GLY A 1 110 ? -1.511 31.001 37.186 1.00 59.12 110 GLY A N 1
ATOM 843 C CA . GLY A 1 110 ? -2.322 31.625 36.131 1.00 59.12 110 GLY A CA 1
ATOM 844 C C . GLY A 1 110 ? -3.689 30.962 35.905 1.00 59.12 110 GLY A C 1
ATOM 845 O O . GLY A 1 110 ? -4.597 31.584 35.356 1.00 59.12 110 GLY A O 1
ATOM 846 N N . LYS A 1 111 ? -3.867 29.709 36.349 1.00 57.56 111 LYS A N 1
ATOM 847 C CA . LYS A 1 111 ? -5.083 28.910 36.100 1.00 57.56 111 LYS A CA 1
ATOM 848 C C . LYS A 1 111 ? -6.173 29.071 37.170 1.00 57.56 111 LYS A C 1
ATOM 850 O O . LYS A 1 111 ? -7.287 28.608 36.957 1.00 57.56 111 LYS A O 1
ATOM 855 N N . THR A 1 112 ? -5.912 29.771 38.276 1.00 53.38 112 THR A N 1
ATOM 856 C CA . THR A 1 112 ? -6.887 29.972 39.370 1.00 53.38 112 THR A CA 1
ATOM 857 C C . THR A 1 112 ? -7.703 31.269 39.270 1.00 53.38 112 THR A C 1
ATOM 859 O O . THR A 1 112 ? -8.482 31.561 40.172 1.00 53.38 112 THR A O 1
ATOM 862 N N . LYS A 1 113 ? -7.574 32.047 38.180 1.00 55.97 113 LYS A N 1
ATOM 863 C CA . LYS A 1 113 ? -8.298 33.324 37.977 1.00 55.97 113 LYS A CA 1
ATOM 864 C C . LYS A 1 113 ? -9.207 33.376 36.737 1.00 55.97 113 LYS A C 1
ATOM 866 O O . LYS A 1 113 ? -9.531 34.463 36.272 1.00 55.97 113 LYS A O 1
ATOM 871 N N . LYS A 1 114 ? -9.647 32.236 36.193 1.00 53.12 114 LYS A N 1
ATOM 872 C CA . LYS A 1 114 ? -10.727 32.205 35.185 1.00 53.12 114 LYS A CA 1
ATOM 873 C C . LYS A 1 114 ? -11.995 31.610 35.791 1.00 53.12 114 LYS A C 1
ATOM 875 O O . LYS A 1 114 ? -12.268 30.422 35.666 1.00 53.12 114 LYS A O 1
ATOM 880 N N . THR A 1 115 ? -12.749 32.468 36.471 1.00 46.38 115 THR A N 1
ATOM 881 C CA . THR A 1 115 ? -14.170 32.276 36.768 1.00 46.38 115 THR A CA 1
ATOM 882 C C . THR A 1 115 ? -14.933 32.180 35.446 1.00 46.38 115 THR A C 1
ATOM 884 O O . THR A 1 115 ? -14.967 33.139 34.678 1.00 46.38 115 THR A O 1
ATOM 887 N N . VAL A 1 116 ? -15.495 31.008 35.159 1.00 42.75 116 VAL A N 1
ATOM 888 C CA . VAL A 1 116 ? -16.330 30.745 33.982 1.00 42.75 116 VAL A CA 1
ATOM 889 C C . VAL A 1 116 ? -17.728 31.312 34.243 1.00 42.75 116 VAL A C 1
ATOM 891 O O . VAL A 1 116 ? -18.472 30.775 35.058 1.00 42.75 116 VAL A O 1
ATOM 894 N N . THR A 1 117 ? -18.075 32.409 33.570 1.00 37.62 117 THR A N 1
ATOM 895 C CA . THR A 1 117 ? -19.455 32.877 33.396 1.00 37.62 117 THR A CA 1
ATOM 896 C C . THR A 1 117 ? -20.133 32.035 32.318 1.00 37.62 117 THR A C 1
ATOM 898 O O . THR A 1 117 ? -19.662 31.973 31.185 1.00 37.62 117 THR A O 1
ATOM 901 N N . ILE A 1 118 ? -21.225 31.369 32.691 1.00 48.75 118 ILE A N 1
ATOM 902 C CA . ILE A 1 118 ? -22.107 30.608 31.801 1.00 48.75 118 ILE A CA 1
ATOM 903 C C . ILE A 1 118 ? -22.990 31.619 31.056 1.00 48.75 118 ILE A C 1
ATOM 905 O O . ILE A 1 118 ? -23.738 32.356 31.694 1.00 48.75 118 ILE A O 1
ATOM 909 N N . GLN A 1 119 ? -22.888 31.670 29.728 1.00 42.31 119 GLN A N 1
ATOM 910 C CA . GLN A 1 119 ? -23.872 32.315 28.857 1.00 42.31 119 GLN A CA 1
ATOM 911 C C . GLN A 1 119 ? -24.453 31.247 27.931 1.00 42.31 119 GLN A C 1
ATOM 913 O O . GLN A 1 119 ? -23.753 30.707 27.075 1.00 42.31 119 GLN A O 1
ATOM 918 N N . GLU A 1 120 ? -25.725 30.930 28.162 1.00 45.91 120 GLU A N 1
ATOM 919 C CA . GLU A 1 120 ? -26.590 30.210 27.233 1.00 45.91 120 GLU A CA 1
ATOM 920 C C . GLU A 1 120 ? -26.814 31.078 25.990 1.00 45.91 120 GLU A C 1
ATOM 922 O O . GLU A 1 120 ? -27.000 32.292 26.101 1.00 45.91 120 GLU A O 1
ATOM 927 N N . LYS A 1 121 ? -26.781 30.461 24.806 1.00 43.66 121 LYS A N 1
ATOM 928 C CA . LYS A 1 121 ? -27.164 31.111 23.556 1.00 43.66 121 LYS A CA 1
ATOM 929 C C . LYS A 1 121 ? -28.153 30.215 22.815 1.00 43.66 121 LYS A C 1
ATOM 931 O O . LYS A 1 121 ? -27.769 29.254 22.155 1.00 43.66 121 LYS A O 1
ATOM 936 N N . ASP A 1 122 ? -29.418 30.537 23.046 1.00 41.53 122 ASP A N 1
ATOM 937 C CA . ASP A 1 122 ? -30.600 30.183 22.265 1.00 41.53 122 ASP A CA 1
ATOM 938 C C . ASP A 1 122 ? -30.587 31.035 20.989 1.00 41.53 122 ASP A C 1
ATOM 940 O O . ASP A 1 122 ? -30.637 32.258 21.101 1.00 41.53 122 ASP A O 1
ATO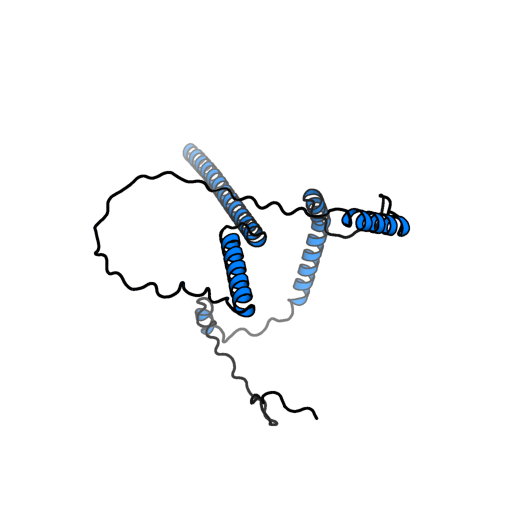M 944 N N . GLU A 1 123 ? -30.514 30.430 19.801 1.00 41.28 123 GLU A N 1
ATOM 945 C CA . GLU A 1 123 ? -30.895 31.090 18.543 1.00 41.28 123 GLU A CA 1
ATOM 946 C C . GLU A 1 123 ? -31.648 30.083 17.656 1.00 41.28 123 GLU A C 1
ATOM 948 O O . GLU A 1 123 ? -31.088 29.144 17.088 1.00 41.28 123 GLU A O 1
ATOM 953 N N . SER A 1 124 ? -32.962 30.298 17.643 1.00 36.97 124 SER A N 1
ATOM 954 C CA . SER A 1 124 ? -33.978 29.836 16.701 1.00 36.97 124 SER A CA 1
ATOM 955 C C . SER A 1 124 ? -33.714 30.407 15.303 1.00 36.97 124 SER A C 1
ATOM 957 O O . SER A 1 124 ? -33.426 31.597 15.204 1.00 36.97 124 SER A O 1
ATOM 959 N N . ASP A 1 125 ? -33.878 29.606 14.245 1.00 35.75 125 ASP A N 1
ATOM 960 C CA . ASP A 1 125 ? -34.024 30.112 12.870 1.00 35.75 125 ASP A CA 1
ATOM 961 C C . ASP A 1 125 ? -34.979 29.200 12.062 1.00 35.75 125 ASP A C 1
ATOM 963 O O . ASP A 1 125 ? -34.634 28.090 11.644 1.00 35.75 125 ASP A O 1
ATOM 967 N N . GLU A 1 126 ? -36.230 29.661 11.959 1.00 37.06 126 GLU A N 1
ATOM 968 C CA . GLU A 1 126 ? -37.199 29.428 10.870 1.00 37.06 126 GLU A CA 1
ATOM 969 C C . GLU A 1 126 ? -36.667 30.175 9.625 1.00 37.06 126 GLU A C 1
ATOM 971 O O . GLU A 1 126 ? -36.047 31.210 9.778 1.00 37.06 126 GLU A O 1
ATOM 976 N N . GLU A 1 127 ? -36.823 29.845 8.347 1.00 36.59 127 GLU A N 1
ATOM 977 C CA . GLU A 1 127 ? -37.783 29.088 7.554 1.00 36.59 127 GLU A CA 1
ATOM 978 C C . GLU A 1 127 ? -37.173 29.009 6.127 1.00 36.59 127 GLU A C 1
ATOM 980 O O . GLU A 1 127 ? -36.536 29.965 5.684 1.00 36.59 127 GLU A O 1
ATOM 985 N N . SER A 1 128 ? -37.420 27.946 5.353 1.00 30.78 128 SER A N 1
ATOM 986 C CA . SER A 1 128 ? -37.752 28.095 3.922 1.00 30.78 128 SER A CA 1
ATOM 987 C C . SER A 1 128 ? -38.348 26.794 3.382 1.00 30.78 128 SER A C 1
ATOM 989 O O . SER A 1 128 ? -37.765 25.713 3.488 1.00 30.78 128 SER A O 1
ATOM 991 N N . SER A 1 129 ? -39.559 26.945 2.862 1.00 34.72 129 SER A N 1
ATOM 992 C CA . SER A 1 129 ? -40.547 25.952 2.466 1.00 34.72 129 SER A CA 1
ATOM 993 C C . SER A 1 129 ? -40.751 26.006 0.953 1.00 34.72 129 SER A C 1
ATOM 995 O O . SER A 1 129 ? -40.949 27.097 0.437 1.00 34.72 129 SER A O 1
ATOM 997 N N . GLU A 1 130 ? -40.800 24.849 0.285 1.00 42.25 130 GLU A N 1
ATOM 998 C CA . GLU A 1 130 ? -41.563 24.599 -0.959 1.00 42.25 130 GLU A CA 1
ATOM 999 C C . GLU A 1 130 ? -41.555 23.075 -1.206 1.00 42.25 130 GLU A C 1
ATOM 1001 O O . GLU A 1 130 ? -40.508 22.472 -1.422 1.00 42.25 130 GLU A O 1
ATOM 1006 N N . GLU A 1 131 ? -42.583 22.334 -0.790 1.00 41.41 131 GLU A N 1
ATOM 1007 C CA . GLU A 1 131 ? -43.894 22.119 -1.434 1.00 41.41 131 GLU A CA 1
ATOM 1008 C C . GLU A 1 131 ? -43.822 21.195 -2.662 1.00 41.41 131 GLU A C 1
ATOM 1010 O O . GLU A 1 131 ? -43.517 21.634 -3.756 1.00 41.41 131 GLU A O 1
ATOM 1015 N N . GLU A 1 132 ? -44.165 19.914 -2.466 1.00 41.84 132 GLU A N 1
ATOM 1016 C CA . GLU A 1 132 ? -44.746 19.021 -3.485 1.00 41.84 132 GLU A CA 1
ATOM 1017 C C . GLU A 1 132 ? -45.639 17.981 -2.760 1.00 41.84 132 GLU A C 1
ATOM 1019 O O . GLU A 1 132 ? -45.185 17.006 -2.161 1.00 41.84 132 GLU A O 1
ATOM 1024 N N . VAL A 1 133 ? -46.933 18.314 -2.730 1.00 37.62 133 VAL A N 1
ATOM 1025 C CA . VAL A 1 133 ? -48.159 17.491 -2.809 1.00 37.62 133 VAL A CA 1
ATOM 1026 C C . VAL A 1 133 ? -48.260 16.085 -2.167 1.00 37.62 133 VAL A C 1
ATOM 1028 O O . VAL A 1 133 ? -47.635 15.097 -2.538 1.00 37.62 133 VAL A O 1
ATOM 1031 N N . ALA A 1 134 ? -49.235 15.993 -1.256 1.00 47.16 134 ALA A N 1
ATOM 1032 C CA . ALA A 1 134 ? -49.695 14.822 -0.507 1.00 47.16 134 ALA A CA 1
ATOM 1033 C C . ALA A 1 134 ? -50.418 13.730 -1.332 1.00 47.16 134 ALA A C 1
ATOM 1035 O O . ALA A 1 134 ? -51.033 14.013 -2.360 1.00 47.16 134 ALA A O 1
ATOM 1036 N N . PRO A 1 135 ? -50.607 12.542 -0.720 1.00 44.06 135 PRO A N 1
ATOM 1037 C CA . PRO A 1 135 ? -51.963 12.009 -0.622 1.00 44.06 135 PRO A CA 1
ATOM 1038 C C . PRO A 1 135 ? -52.386 11.787 0.836 1.00 44.06 135 PRO A C 1
ATOM 1040 O O . PRO A 1 135 ? -51.700 11.166 1.647 1.00 44.06 135 PRO A O 1
ATOM 1043 N N . LYS A 1 136 ? -53.573 12.311 1.152 1.00 52.34 136 LYS A N 1
ATOM 1044 C CA . LYS A 1 136 ? -54.258 12.202 2.444 1.00 52.34 136 LYS A CA 1
ATOM 1045 C C . LYS A 1 136 ? -54.410 10.735 2.861 1.00 52.34 136 LYS A C 1
ATOM 1047 O O . LYS A 1 136 ? -55.193 10.005 2.257 1.00 52.34 136 LYS A O 1
ATOM 1052 N N . GLN A 1 137 ? -53.751 10.337 3.949 1.00 50.53 137 GLN A N 1
ATOM 1053 C CA . GLN A 1 137 ? -54.120 9.146 4.712 1.00 50.53 137 GLN A CA 1
ATOM 1054 C C . GLN A 1 137 ? -54.726 9.547 6.054 1.00 50.53 137 GLN A C 1
ATOM 1056 O O . GLN A 1 137 ? -54.315 10.497 6.717 1.00 50.53 137 GLN A O 1
ATOM 1061 N N . GLN A 1 138 ? -55.809 8.852 6.362 1.00 52.09 138 GLN A N 1
ATOM 1062 C CA . GLN A 1 138 ? -56.839 9.232 7.305 1.00 52.09 138 GLN A CA 1
ATOM 1063 C C . GLN A 1 138 ? -56.331 9.255 8.746 1.00 52.09 138 GLN A C 1
ATOM 1065 O O . GLN A 1 138 ? -55.651 8.349 9.224 1.00 52.09 138 GLN A O 1
ATOM 1070 N N . GLN A 1 139 ? -56.737 10.311 9.441 1.00 53.31 139 GLN A N 1
ATOM 1071 C CA . GLN A 1 139 ? -56.536 10.527 10.861 1.00 53.31 139 GLN A CA 1
ATOM 1072 C C . GLN A 1 139 ? -57.242 9.421 11.657 1.00 53.31 139 GLN A C 1
ATOM 1074 O O . GLN A 1 139 ? -58.468 9.373 11.723 1.00 53.31 139 GLN A O 1
ATOM 1079 N N . GLN A 1 140 ? -56.467 8.556 12.309 1.00 54.09 140 GLN A N 1
ATOM 1080 C CA . GLN A 1 140 ? -56.942 7.788 13.455 1.00 54.09 140 GLN A CA 1
ATOM 1081 C C . GLN A 1 140 ? -56.182 8.251 14.691 1.00 54.09 140 GLN A C 1
ATOM 1083 O O . GLN A 1 140 ? -55.008 7.947 14.898 1.00 54.09 140 GLN A O 1
ATOM 1088 N N . GLN A 1 141 ? -56.893 9.022 15.508 1.00 54.66 141 GLN A N 1
ATOM 1089 C CA . GLN A 1 141 ? -56.480 9.494 16.818 1.00 54.66 141 GLN A CA 1
ATOM 1090 C C . GLN A 1 141 ? -56.268 8.295 17.752 1.00 54.66 141 GLN A C 1
ATOM 1092 O O . GLN A 1 141 ? -57.188 7.833 18.428 1.00 54.66 141 GLN A O 1
ATOM 1097 N N . LYS A 1 142 ? -55.039 7.776 17.813 1.00 56.34 142 LYS A N 1
ATOM 1098 C CA . LYS A 1 142 ? -54.607 6.918 18.916 1.00 56.34 142 LYS A CA 1
ATOM 1099 C C . LYS A 1 142 ? -53.911 7.789 19.953 1.00 56.34 142 LYS A C 1
ATOM 1101 O O . LYS A 1 142 ? -52.880 8.402 19.704 1.00 56.34 142 LYS A O 1
ATOM 1106 N N . LYS A 1 143 ? -54.592 7.866 21.094 1.00 49.66 143 LYS A N 1
ATOM 1107 C CA . LYS A 1 143 ? -54.206 8.391 22.406 1.00 49.66 143 LYS A CA 1
ATOM 1108 C C . LYS A 1 143 ? -52.689 8.496 22.584 1.00 49.66 143 LYS A C 1
ATOM 1110 O O . LYS A 1 143 ? -51.985 7.521 22.342 1.00 49.66 143 LYS A O 1
ATOM 1115 N N . LYS A 1 144 ? -52.236 9.660 23.065 1.00 49.78 144 LYS A N 1
ATOM 1116 C CA . LYS A 1 144 ? -50.865 9.957 23.504 1.00 49.78 144 LYS A CA 1
ATOM 1117 C C . LYS A 1 144 ? -50.369 8.865 24.466 1.00 49.78 144 LYS A C 1
ATOM 1119 O O . LYS A 1 144 ? -50.550 8.971 25.675 1.00 49.78 144 LYS A O 1
ATOM 1124 N N . ALA A 1 145 ? -49.784 7.801 23.926 1.00 50.50 145 ALA A N 1
ATOM 1125 C CA . ALA A 1 145 ? -48.920 6.917 24.683 1.00 50.50 145 ALA A CA 1
ATOM 1126 C C . ALA A 1 145 ? -47.641 7.712 24.949 1.00 50.50 145 ALA A C 1
ATOM 1128 O O . ALA A 1 145 ? -47.116 8.357 24.043 1.00 50.50 145 ALA A O 1
ATOM 1129 N N . SER A 1 146 ? -47.233 7.731 26.214 1.00 54.81 146 SER A N 1
ATOM 1130 C CA . SER A 1 146 ? -46.016 8.348 26.738 1.00 54.81 146 SER A CA 1
ATOM 1131 C C . SER A 1 146 ? -44.891 8.407 25.706 1.00 54.81 146 SER A C 1
ATOM 1133 O O . SER A 1 146 ? -44.559 7.372 25.122 1.00 54.81 146 SER A O 1
ATOM 1135 N N . ALA A 1 147 ? -44.287 9.589 25.526 1.00 60.16 147 ALA A N 1
ATOM 1136 C CA . ALA A 1 147 ? -43.011 9.736 24.829 1.00 60.16 147 ALA A CA 1
ATOM 1137 C C . ALA A 1 147 ? -42.099 8.562 25.221 1.00 60.16 147 ALA A C 1
ATOM 1139 O O . ALA A 1 147 ? -42.031 8.269 26.421 1.00 60.16 147 ALA A O 1
ATOM 1140 N N . PRO A 1 148 ? -41.478 7.842 24.264 1.00 57.34 148 PRO A N 1
ATOM 1141 C CA . PRO A 1 148 ? -40.656 6.693 24.603 1.00 57.34 148 PRO A CA 1
ATOM 1142 C C . PRO A 1 148 ? -39.573 7.212 25.536 1.00 57.34 148 PRO A C 1
ATOM 1144 O O . PRO A 1 148 ? -38.723 8.000 25.119 1.00 57.34 148 PRO A O 1
ATOM 1147 N N . ALA A 1 149 ? -39.673 6.855 26.819 1.00 58.19 149 ALA A N 1
ATOM 1148 C CA . ALA A 1 149 ? -38.683 7.216 27.813 1.00 58.19 149 ALA A CA 1
ATOM 1149 C C . ALA A 1 149 ? -37.344 6.815 27.210 1.00 58.19 149 ALA A C 1
ATOM 1151 O O . ALA A 1 149 ? -37.161 5.639 26.896 1.00 58.19 149 ALA A O 1
ATOM 1152 N N . VAL A 1 150 ? -36.483 7.800 26.937 1.00 60.47 150 VAL A N 1
ATOM 1153 C CA . VAL A 1 150 ? -35.169 7.587 26.334 1.00 60.47 150 VAL A CA 1
ATOM 1154 C C . VAL A 1 150 ? -34.483 6.574 27.229 1.00 60.47 150 VAL A C 1
ATOM 1156 O O . VAL A 1 150 ? -34.051 6.918 28.329 1.00 60.47 150 VAL A O 1
ATOM 1159 N N . VAL A 1 151 ? -34.489 5.306 26.810 1.00 66.69 151 VAL A N 1
ATOM 1160 C CA . VAL A 1 151 ? -33.902 4.221 27.582 1.00 66.69 151 VAL A CA 1
ATOM 1161 C C . VAL A 1 151 ? -32.427 4.552 27.592 1.00 66.69 151 VAL A C 1
ATOM 1163 O O . VAL A 1 151 ? -31.728 4.418 26.588 1.00 66.69 151 VAL A O 1
ATOM 1166 N N . GLN A 1 152 ? -31.989 5.138 28.702 1.00 73.88 152 GLN A N 1
ATOM 1167 C CA . GLN A 1 152 ? -30.621 5.556 28.899 1.00 73.88 152 GLN A CA 1
ATOM 1168 C C . GLN A 1 152 ? -29.804 4.275 28.886 1.00 73.88 152 GLN A C 1
ATOM 1170 O O . GLN A 1 152 ? -29.774 3.557 29.883 1.00 73.88 152 GLN A O 1
ATOM 1175 N N . GLN A 1 153 ? -29.219 3.967 27.724 1.00 77.38 153 GLN A N 1
ATOM 1176 C CA . GLN A 1 153 ? -28.337 2.821 27.564 1.00 77.38 153 GLN A CA 1
ATOM 1177 C C . GLN A 1 153 ? -27.371 2.798 28.738 1.00 77.38 153 GLN A C 1
ATOM 1179 O O . GLN A 1 153 ? -26.836 3.844 29.136 1.00 77.38 153 GLN A O 1
ATOM 1184 N N . SER A 1 154 ? -27.201 1.616 29.323 1.00 85.88 154 SER A N 1
ATOM 1185 C CA . SER A 1 154 ? -26.301 1.456 30.455 1.00 85.88 154 SER A CA 1
ATOM 1186 C C . SER A 1 154 ? -24.925 2.003 30.065 1.00 85.88 154 SER A C 1
ATOM 1188 O O . SER A 1 154 ? -24.543 1.957 28.894 1.00 85.88 154 SER A O 1
ATOM 1190 N N . ARG A 1 155 ? -24.155 2.546 31.017 1.00 86.19 155 ARG A N 1
ATOM 1191 C CA . ARG A 1 155 ? -22.821 3.119 30.721 1.00 86.19 155 ARG A CA 1
ATOM 1192 C C . ARG A 1 155 ? -21.972 2.184 29.847 1.00 86.19 155 ARG A C 1
ATOM 1194 O O . ARG A 1 155 ? -21.326 2.624 28.906 1.00 86.19 155 ARG A O 1
ATOM 1201 N N . LYS A 1 156 ? -22.089 0.878 30.099 1.00 88.38 156 LYS A N 1
ATOM 1202 C CA . LYS A 1 156 ? -21.433 -0.188 29.341 1.00 88.38 156 LYS A CA 1
ATOM 1203 C C . LYS A 1 156 ? -21.889 -0.284 27.880 1.00 88.38 156 LYS A C 1
ATOM 1205 O O . LYS A 1 156 ? -21.067 -0.525 27.003 1.00 88.38 156 LYS A O 1
ATOM 1210 N N . GLU A 1 157 ? -23.177 -0.112 27.608 1.00 89.88 157 GLU A N 1
ATOM 1211 C CA . GLU A 1 157 ? -23.722 -0.106 26.246 1.00 89.88 157 GLU A CA 1
ATOM 1212 C C . GLU A 1 157 ? -23.323 1.157 25.482 1.00 89.88 157 GLU A C 1
ATOM 1214 O O . GLU A 1 157 ? -22.950 1.053 24.316 1.00 89.88 157 GLU A O 1
ATOM 1219 N N . ARG A 1 158 ? -23.300 2.320 26.148 1.00 90.25 158 ARG A N 1
ATOM 1220 C CA . ARG A 1 158 ? -22.824 3.575 25.542 1.00 90.25 158 ARG A CA 1
ATOM 1221 C C . ARG A 1 158 ? -21.360 3.484 25.133 1.00 90.25 158 ARG A C 1
ATOM 1223 O O . ARG A 1 158 ? -21.037 3.723 23.977 1.00 90.25 158 ARG A O 1
ATOM 1230 N N . GLU A 1 159 ? -20.494 3.026 26.034 1.00 93.06 159 GLU A N 1
ATOM 1231 C CA . GLU A 1 159 ? -19.074 2.833 25.723 1.00 93.06 159 GLU A CA 1
ATOM 1232 C C . GLU A 1 159 ? -18.858 1.794 24.609 1.00 93.06 159 GLU A C 1
ATOM 1234 O O . GLU A 1 159 ? -17.963 1.943 23.776 1.00 93.06 159 GLU A O 1
ATOM 1239 N N . ALA A 1 160 ? -19.668 0.732 24.561 1.00 94.12 160 ALA A N 1
ATOM 1240 C CA . ALA A 1 160 ? -19.596 -0.252 23.484 1.00 94.12 160 ALA A CA 1
ATOM 1241 C C . ALA A 1 160 ? -20.049 0.334 22.134 1.00 94.12 160 ALA A C 1
ATOM 1243 O O . ALA A 1 160 ? -19.426 0.048 21.110 1.00 94.12 160 ALA A O 1
ATOM 1244 N N . ALA A 1 161 ? -21.102 1.155 22.122 1.00 93.56 161 ALA A N 1
ATOM 1245 C CA . ALA A 1 161 ? -21.577 1.847 20.928 1.00 93.56 161 ALA A CA 1
ATOM 1246 C C . ALA A 1 161 ? -20.557 2.884 20.430 1.00 93.56 161 ALA A C 1
ATOM 1248 O O . ALA A 1 161 ? -20.273 2.938 19.236 1.00 93.56 161 ALA A O 1
ATOM 1249 N N . GLU A 1 162 ? -19.938 3.642 21.334 1.00 94.75 162 GLU A N 1
ATOM 1250 C CA . GLU A 1 162 ? -18.891 4.613 21.006 1.00 94.75 162 GLU A CA 1
ATOM 1251 C C . GLU A 1 162 ? -17.634 3.940 20.447 1.00 94.75 162 GLU A C 1
ATOM 1253 O O . GLU A 1 162 ? -17.086 4.403 19.447 1.00 94.75 162 GLU A O 1
ATOM 1258 N N . LYS A 1 163 ? -17.207 2.807 21.022 1.00 96.44 163 LYS A N 1
ATOM 1259 C CA . LYS A 1 163 ? -16.083 2.017 20.488 1.00 96.44 163 LYS A CA 1
ATOM 1260 C C . LYS A 1 163 ? -16.360 1.518 19.075 1.00 96.44 163 LYS A C 1
ATOM 1262 O O . LYS A 1 163 ? -15.487 1.639 18.219 1.00 96.44 163 LYS A O 1
ATOM 1267 N N . LYS A 1 164 ? -17.567 1.006 18.817 1.00 96.81 164 LYS A N 1
ATOM 1268 C CA . LYS A 1 164 ? -17.983 0.601 17.465 1.00 96.81 164 LYS A CA 1
ATOM 1269 C C . LYS A 1 164 ? -17.985 1.794 16.512 1.00 96.81 164 LYS A C 1
ATOM 1271 O O . LYS A 1 164 ? -17.348 1.736 15.469 1.00 96.81 164 LYS A O 1
ATOM 1276 N N . ALA A 1 165 ? -18.575 2.917 16.915 1.00 96.38 165 ALA A N 1
ATOM 1277 C CA . ALA A 1 165 ? -18.596 4.126 16.097 1.00 96.38 165 ALA A CA 1
ATOM 1278 C C . ALA A 1 165 ? -17.184 4.671 15.802 1.00 96.38 165 ALA A C 1
ATOM 1280 O O . ALA A 1 165 ? -16.936 5.175 14.708 1.00 96.38 165 ALA A O 1
ATOM 1281 N N . ALA A 1 166 ? -16.246 4.578 16.749 1.00 96.62 166 ALA A N 1
ATOM 1282 C CA . ALA A 1 166 ? -14.851 4.963 16.545 1.00 96.62 166 ALA A CA 1
ATOM 1283 C C . ALA A 1 166 ? -14.131 4.019 15.570 1.00 96.62 166 ALA A C 1
ATOM 1285 O O . ALA A 1 1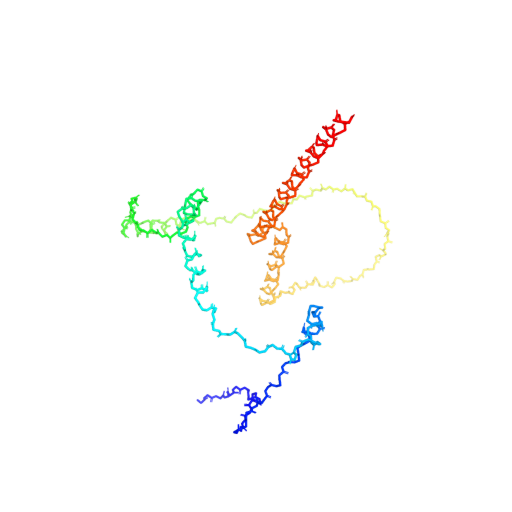66 ? -13.422 4.494 14.682 1.00 96.62 166 ALA A O 1
ATOM 1286 N N . GLN A 1 167 ? -14.356 2.707 15.690 1.00 96.69 167 GLN A N 1
ATOM 1287 C CA . GLN A 1 167 ? -13.845 1.716 14.739 1.00 96.69 167 GLN A CA 1
ATOM 1288 C C . GLN A 1 167 ? -14.393 1.965 13.334 1.00 96.69 167 GLN A C 1
ATOM 1290 O O . GLN A 1 167 ? -13.613 2.029 12.390 1.00 96.69 167 GLN A O 1
ATOM 1295 N N . ASP A 1 168 ? -15.696 2.211 13.195 1.00 96.81 168 ASP A N 1
ATOM 1296 C CA . ASP A 1 168 ? -16.322 2.504 11.905 1.00 96.81 168 ASP A CA 1
ATOM 1297 C C . ASP A 1 168 ? -15.764 3.791 11.289 1.00 96.81 168 ASP A C 1
ATOM 1299 O O . ASP A 1 168 ? -15.506 3.855 10.088 1.00 96.81 168 ASP A O 1
ATOM 1303 N N . LYS A 1 169 ? -15.544 4.834 12.099 1.00 97.06 169 LYS A N 1
ATOM 1304 C CA . LYS A 1 169 ? -14.906 6.078 11.642 1.00 97.06 169 LYS A CA 1
ATOM 1305 C C . LYS A 1 169 ? -13.474 5.829 11.175 1.00 97.06 169 LYS A C 1
ATOM 1307 O O . LYS A 1 169 ? -13.100 6.320 10.113 1.00 97.06 169 LYS A O 1
ATOM 1312 N N . TYR A 1 170 ? -12.693 5.060 11.933 1.00 97.38 170 TYR A N 1
ATOM 1313 C CA . TYR A 1 170 ? -11.331 4.698 11.550 1.00 97.38 170 TYR A CA 1
ATOM 1314 C C . TYR A 1 170 ? -11.319 3.891 10.248 1.00 97.38 170 TYR A C 1
ATOM 1316 O O . TYR A 1 170 ? -10.607 4.260 9.321 1.00 97.38 170 TYR A O 1
ATOM 1324 N N . GLN A 1 171 ? -12.160 2.861 10.130 1.00 97.12 171 GLN A N 1
ATOM 1325 C CA . GLN A 1 171 ? -12.282 2.050 8.916 1.00 97.12 171 GLN A CA 1
ATOM 1326 C C . GLN A 1 171 ? -12.698 2.898 7.712 1.00 97.12 171 GLN A C 1
ATOM 1328 O O . GLN A 1 171 ? -12.116 2.761 6.640 1.00 97.12 171 GLN A O 1
ATOM 1333 N N . LYS A 1 172 ? -13.641 3.832 7.886 1.00 97.69 172 LYS A N 1
ATOM 1334 C CA . LYS A 1 172 ? -14.032 4.786 6.836 1.00 97.69 172 LYS A CA 1
ATOM 1335 C C . LYS A 1 172 ? -12.866 5.680 6.415 1.00 97.69 172 LYS A C 1
ATOM 1337 O O . LYS A 1 172 ? -12.655 5.874 5.222 1.00 97.69 172 LYS A O 1
ATOM 1342 N N . LEU A 1 173 ? -12.096 6.220 7.360 1.00 97.75 173 LEU A N 1
ATOM 1343 C CA . LEU A 1 173 ? -10.923 7.045 7.049 1.00 97.75 173 LEU A CA 1
ATOM 1344 C C . LEU A 1 173 ? -9.799 6.234 6.395 1.00 97.75 173 LEU A C 1
ATOM 1346 O O . LEU A 1 173 ? -9.126 6.744 5.499 1.00 97.75 173 LEU A O 1
ATOM 1350 N N . HIS A 1 174 ? -9.615 4.986 6.817 1.00 97.88 174 HIS A N 1
ATOM 1351 C CA . HIS A 1 174 ? -8.634 4.070 6.250 1.00 97.88 174 HIS A CA 1
ATOM 1352 C C . HIS A 1 174 ? -9.012 3.702 4.811 1.00 97.88 174 HIS A C 1
ATOM 1354 O O . HIS A 1 174 ? -8.194 3.840 3.909 1.00 97.88 174 HIS A O 1
ATOM 1360 N N . ALA A 1 175 ? -10.280 3.363 4.565 1.00 96.19 175 ALA A N 1
ATOM 1361 C CA . ALA A 1 175 ? -10.804 3.111 3.223 1.00 96.19 175 ALA A CA 1
ATOM 1362 C C . ALA A 1 175 ? -10.691 4.340 2.303 1.00 96.19 175 ALA A C 1
ATOM 1364 O O . ALA A 1 175 ? -10.453 4.201 1.109 1.00 96.19 175 ALA A O 1
ATOM 1365 N N . GLN A 1 176 ? -10.815 5.553 2.853 1.00 96.25 176 GLN A N 1
ATOM 1366 C CA . GLN A 1 176 ? -10.583 6.803 2.118 1.00 96.25 176 GLN A CA 1
ATOM 1367 C C . GLN A 1 176 ? -9.097 7.112 1.868 1.00 96.25 176 GLN A C 1
ATOM 1369 O O . GLN A 1 176 ? -8.795 8.140 1.264 1.00 96.25 176 GLN A O 1
ATOM 1374 N N . GLY A 1 177 ? -8.161 6.295 2.359 1.00 97.25 177 GLY A N 1
ATOM 1375 C CA . GLY A 1 177 ? -6.729 6.555 2.214 1.00 97.25 177 GLY A CA 1
ATOM 1376 C C . GLY A 1 177 ? -6.215 7.705 3.083 1.00 97.25 177 GLY A C 1
ATOM 1377 O O . GLY A 1 177 ? -5.168 8.276 2.792 1.00 97.25 177 GLY A O 1
ATOM 1378 N N . LYS A 1 178 ? -6.961 8.118 4.116 1.00 96.88 178 LYS A N 1
ATOM 1379 C CA . LYS A 1 178 ? -6.622 9.299 4.930 1.00 96.88 178 LYS A CA 1
ATOM 1380 C C . LYS A 1 178 ? -5.770 8.971 6.153 1.00 96.88 178 LYS A C 1
ATOM 1382 O O . LYS A 1 178 ? -5.101 9.871 6.664 1.00 96.88 178 LYS A O 1
ATOM 1387 N N . THR A 1 179 ? -5.783 7.722 6.614 1.00 97.75 179 THR A N 1
ATOM 1388 C CA . THR A 1 179 ? -4.904 7.247 7.693 1.00 97.75 179 THR A CA 1
ATOM 1389 C C . THR A 1 179 ? -3.449 7.229 7.228 1.00 97.75 179 THR A C 1
ATOM 1391 O O . THR A 1 179 ? -3.165 7.117 6.038 1.00 97.75 179 THR A O 1
ATOM 1394 N N . THR A 1 180 ? -2.509 7.361 8.162 1.00 96.50 180 THR A N 1
ATOM 1395 C CA . THR A 1 180 ? -1.065 7.317 7.871 1.00 96.50 180 THR A CA 1
ATOM 1396 C C . THR A 1 180 ? -0.657 5.999 7.212 1.00 96.50 180 THR A C 1
ATOM 1398 O O . THR A 1 180 ? 0.085 6.015 6.236 1.00 96.50 180 THR A O 1
ATOM 1401 N N . GLU A 1 181 ? -1.217 4.886 7.687 1.00 95.06 181 GLU A N 1
ATOM 1402 C CA . GLU A 1 181 ? -1.030 3.543 7.122 1.00 95.06 181 GLU A CA 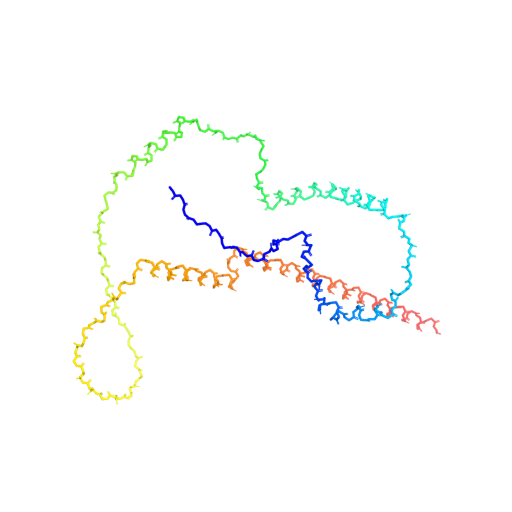1
ATOM 1403 C C . GLU A 1 181 ? -1.535 3.440 5.678 1.00 95.06 181 GLU A C 1
ATOM 1405 O O . GLU A 1 181 ? -0.818 2.984 4.795 1.00 95.06 181 GLU A O 1
ATOM 1410 N N . ALA A 1 182 ? -2.749 3.919 5.394 1.00 97.75 182 ALA A N 1
ATOM 1411 C CA . ALA A 1 182 ? -3.278 3.829 4.037 1.00 97.75 182 ALA A CA 1
ATOM 1412 C C . ALA A 1 182 ? -2.515 4.751 3.070 1.00 97.75 182 ALA A C 1
ATOM 1414 O O . ALA A 1 182 ? -2.307 4.403 1.909 1.00 97.75 182 ALA A O 1
ATOM 1415 N N . LYS A 1 183 ? -2.043 5.913 3.541 1.00 97.38 183 LYS A N 1
ATOM 1416 C CA . LYS A 1 183 ? -1.185 6.803 2.744 1.00 97.38 183 LYS A CA 1
ATOM 1417 C C . LYS A 1 183 ? 0.150 6.155 2.391 1.00 97.38 183 LYS A C 1
ATOM 1419 O O . LYS A 1 183 ? 0.587 6.296 1.252 1.00 97.38 183 LYS A O 1
ATOM 1424 N N . SER A 1 184 ? 0.793 5.463 3.333 1.00 98.12 184 SER A N 1
ATOM 1425 C CA . SER A 1 184 ? 2.073 4.802 3.068 1.00 98.12 184 SER A CA 1
ATOM 1426 C C . SER A 1 184 ? 1.917 3.643 2.081 1.00 98.12 184 SER A C 1
ATOM 1428 O O . SER A 1 184 ? 2.724 3.518 1.161 1.00 98.12 184 SER A O 1
ATOM 1430 N N . ASP A 1 185 ? 0.841 2.862 2.188 1.00 96.94 185 ASP A N 1
ATOM 1431 C CA . ASP A 1 185 ? 0.547 1.805 1.218 1.00 96.94 185 ASP A CA 1
ATOM 1432 C C . ASP A 1 185 ? 0.226 2.360 -0.173 1.00 96.94 185 ASP A C 1
ATOM 1434 O O . ASP A 1 185 ? 0.726 1.842 -1.175 1.00 96.94 185 ASP A O 1
ATOM 1438 N N . LEU A 1 186 ? -0.530 3.458 -0.265 1.00 97.12 186 LEU A N 1
ATOM 1439 C CA . LEU A 1 186 ? -0.751 4.137 -1.543 1.00 97.12 186 LEU A CA 1
ATOM 1440 C C . LEU A 1 186 ? 0.555 4.669 -2.145 1.00 97.12 186 LEU A C 1
ATOM 1442 O O . LEU A 1 186 ? 0.768 4.503 -3.346 1.00 97.12 186 LEU A O 1
ATOM 1446 N N . ALA A 1 187 ? 1.442 5.255 -1.337 1.00 97.31 187 ALA A N 1
ATOM 1447 C CA . ALA A 1 187 ? 2.751 5.721 -1.794 1.00 97.31 187 ALA A CA 1
ATOM 1448 C C . ALA A 1 187 ? 3.614 4.561 -2.319 1.00 97.31 187 ALA A C 1
ATOM 1450 O O . ALA A 1 187 ? 4.175 4.652 -3.413 1.00 97.31 187 ALA A O 1
ATOM 1451 N N . ARG A 1 188 ? 3.637 3.425 -1.607 1.00 97.69 188 ARG A N 1
ATOM 1452 C CA . ARG A 1 188 ? 4.318 2.202 -2.059 1.00 97.69 188 ARG A CA 1
ATOM 1453 C C . ARG A 1 188 ? 3.758 1.713 -3.397 1.00 97.69 188 ARG A C 1
ATOM 1455 O O . ARG A 1 188 ? 4.516 1.377 -4.306 1.00 97.69 188 ARG A O 1
ATOM 1462 N N . LEU A 1 189 ? 2.435 1.694 -3.556 1.00 97.25 189 LEU A N 1
ATOM 1463 C CA . LEU A 1 189 ? 1.797 1.292 -4.814 1.00 97.25 189 LEU A CA 1
ATOM 1464 C C . LEU A 1 189 ? 2.113 2.255 -5.966 1.00 97.25 189 LEU A C 1
ATOM 1466 O O . LEU A 1 189 ? 2.317 1.806 -7.095 1.00 97.25 189 LEU A O 1
ATOM 1470 N N . GLN A 1 190 ? 2.169 3.561 -5.702 1.00 97.56 190 GLN A N 1
ATOM 1471 C CA . GLN A 1 190 ? 2.564 4.565 -6.692 1.00 97.56 190 GLN A CA 1
ATOM 1472 C C . GLN A 1 190 ? 4.012 4.374 -7.145 1.00 97.56 190 GLN A C 1
ATOM 1474 O O . GLN A 1 190 ? 4.281 4.430 -8.343 1.00 97.56 190 GLN A O 1
ATOM 1479 N N . GLU A 1 191 ? 4.930 4.081 -6.225 1.00 97.50 191 GLU A N 1
ATOM 1480 C CA . GLU A 1 191 ? 6.318 3.787 -6.573 1.00 97.50 191 GLU A CA 1
ATOM 1481 C C . GLU A 1 191 ? 6.423 2.552 -7.477 1.00 97.50 191 GLU A C 1
ATOM 1483 O O . GLU A 1 191 ? 7.102 2.586 -8.504 1.00 97.50 191 GLU A O 1
ATOM 1488 N N . VAL A 1 192 ? 5.690 1.480 -7.161 1.00 98.19 192 VAL A N 1
ATOM 1489 C CA . VAL A 1 192 ? 5.645 0.277 -8.005 1.00 98.19 192 VAL A CA 1
ATOM 1490 C C . VAL A 1 192 ? 5.078 0.589 -9.390 1.00 98.19 192 VAL A C 1
ATOM 1492 O O . VAL A 1 192 ? 5.624 0.116 -10.388 1.00 98.19 192 VAL A O 1
ATOM 1495 N N . ARG A 1 193 ? 4.010 1.393 -9.480 1.00 98.25 193 ARG A N 1
ATOM 1496 C CA . ARG A 1 193 ? 3.457 1.832 -10.771 1.00 98.25 193 ARG A CA 1
ATOM 1497 C C . ARG A 1 193 ? 4.485 2.626 -11.568 1.00 98.25 193 ARG A C 1
ATOM 1499 O O . ARG A 1 193 ? 4.762 2.249 -12.700 1.00 98.25 193 ARG A O 1
ATOM 1506 N N . ARG A 1 194 ? 5.140 3.613 -10.950 1.00 97.75 194 ARG A N 1
ATOM 1507 C CA . ARG A 1 194 ? 6.192 4.416 -11.588 1.00 97.75 194 ARG A CA 1
ATOM 1508 C C . ARG A 1 194 ? 7.351 3.552 -12.086 1.00 97.75 194 ARG A C 1
ATOM 1510 O O . ARG A 1 194 ? 7.807 3.743 -13.206 1.00 97.75 194 ARG A O 1
ATOM 1517 N N . ARG A 1 195 ? 7.816 2.584 -11.289 1.00 97.62 195 ARG A N 1
ATOM 1518 C CA . ARG A 1 195 ? 8.881 1.650 -11.697 1.00 97.62 195 ARG A CA 1
ATOM 1519 C C . ARG A 1 195 ? 8.455 0.793 -12.889 1.00 97.62 195 ARG A C 1
ATOM 1521 O O . ARG A 1 195 ? 9.238 0.596 -13.811 1.00 97.62 195 ARG A O 1
ATOM 1528 N N . ARG A 1 196 ? 7.211 0.305 -12.897 1.00 98.12 196 ARG A N 1
ATOM 1529 C CA . ARG A 1 196 ? 6.667 -0.477 -14.019 1.00 98.12 196 ARG A CA 1
ATOM 1530 C C . ARG A 1 196 ? 6.513 0.360 -15.282 1.00 98.12 196 ARG A C 1
ATOM 1532 O O . ARG A 1 196 ? 6.870 -0.119 -16.351 1.00 98.12 196 ARG A O 1
ATOM 1539 N N . GLU A 1 197 ? 6.011 1.582 -15.159 1.00 97.25 197 GLU A N 1
ATOM 1540 C CA . GLU A 1 197 ? 5.870 2.523 -16.272 1.00 97.25 197 GLU A CA 1
ATOM 1541 C C . GLU A 1 197 ? 7.235 2.915 -16.842 1.00 97.25 197 GLU A C 1
ATOM 1543 O O . GLU A 1 197 ? 7.416 2.861 -18.053 1.00 97.25 197 GLU A O 1
ATOM 1548 N N . ALA A 1 198 ? 8.223 3.204 -15.991 1.00 96.75 198 ALA A N 1
ATOM 1549 C CA . ALA A 1 198 ? 9.590 3.485 -16.424 1.00 96.75 198 ALA A CA 1
ATOM 1550 C C . ALA A 1 198 ? 10.223 2.285 -17.148 1.00 96.75 198 ALA A C 1
ATOM 1552 O O . ALA A 1 198 ? 10.787 2.453 -18.223 1.00 96.75 198 ALA A O 1
ATOM 1553 N N . ALA A 1 199 ? 10.071 1.068 -16.618 1.00 96.12 199 ALA A N 1
ATOM 1554 C CA . ALA A 1 199 ? 10.568 -0.140 -17.275 1.00 96.12 199 ALA A CA 1
ATOM 1555 C C . ALA A 1 199 ? 9.839 -0.428 -18.600 1.00 96.12 199 ALA A C 1
ATOM 1557 O O . ALA A 1 199 ? 10.453 -0.877 -19.564 1.00 96.12 199 ALA A O 1
ATOM 1558 N N . ALA A 1 200 ? 8.529 -0.175 -18.674 1.00 96.62 200 ALA A N 1
ATOM 1559 C CA . ALA A 1 200 ? 7.771 -0.307 -19.914 1.00 96.62 200 ALA A CA 1
ATOM 1560 C C . ALA A 1 200 ? 8.209 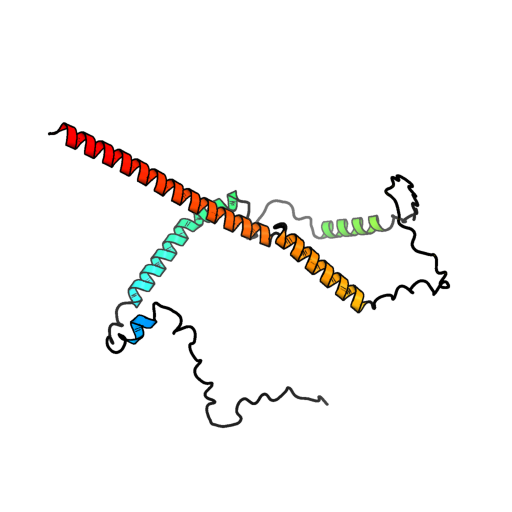0.734 -20.955 1.00 96.62 200 ALA A C 1
ATOM 1562 O O . ALA A 1 200 ? 8.378 0.383 -22.118 1.00 96.62 200 ALA A O 1
ATOM 1563 N N . ALA A 1 201 ? 8.448 1.977 -20.533 1.00 95.38 201 ALA A N 1
ATOM 1564 C CA . ALA A 1 201 ? 8.963 3.038 -21.390 1.00 95.38 201 ALA A CA 1
ATOM 1565 C C . ALA A 1 201 ? 10.383 2.735 -21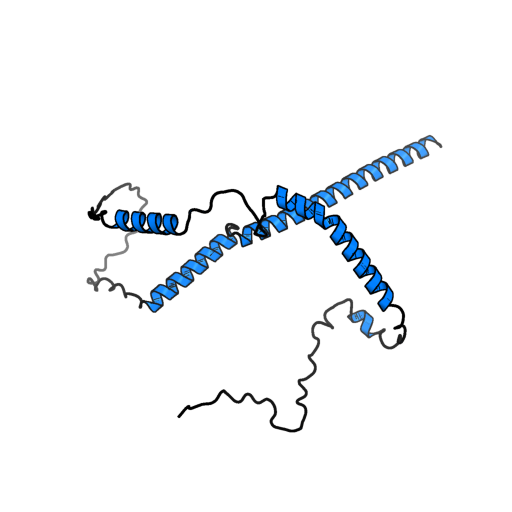.891 1.00 95.38 201 ALA A C 1
ATOM 1567 O O . ALA A 1 201 ? 10.649 2.920 -23.073 1.00 95.38 201 ALA A O 1
ATOM 1568 N N . GLN A 1 202 ? 11.266 2.204 -21.037 1.00 94.56 202 GLN A N 1
ATOM 1569 C CA . GLN A 1 202 ? 12.603 1.750 -21.440 1.00 94.56 202 GLN A CA 1
ATOM 1570 C C . GLN A 1 202 ? 12.525 0.633 -22.481 1.00 94.56 202 GLN A C 1
ATOM 1572 O O . GLN A 1 202 ? 13.111 0.761 -23.550 1.00 94.56 202 GLN A O 1
ATOM 1577 N N . ARG A 1 203 ? 11.716 -0.408 -22.240 1.00 94.94 203 ARG A N 1
ATOM 1578 C CA . ARG A 1 203 ? 11.526 -1.484 -23.228 1.00 94.94 203 ARG A CA 1
ATOM 1579 C C . ARG A 1 203 ? 10.929 -0.984 -24.541 1.00 94.94 203 ARG A C 1
ATOM 1581 O O . ARG A 1 203 ? 11.297 -1.484 -25.597 1.00 94.94 203 ARG A O 1
ATOM 1588 N N . ALA A 1 204 ? 9.999 -0.031 -24.489 1.00 95.44 204 ALA A N 1
ATOM 1589 C CA . ALA A 1 204 ? 9.427 0.565 -25.692 1.00 95.44 204 ALA A CA 1
ATOM 1590 C C . ALA A 1 204 ? 10.479 1.369 -26.474 1.00 95.44 204 ALA A C 1
ATOM 1592 O O . ALA A 1 204 ? 10.585 1.198 -27.685 1.00 95.44 204 ALA A O 1
ATOM 1593 N N . ALA A 1 205 ? 11.296 2.174 -25.789 1.00 94.12 205 ALA A N 1
ATOM 1594 C CA . ALA A 1 205 ? 12.377 2.937 -26.409 1.00 94.12 205 ALA A CA 1
ATOM 1595 C C . ALA A 1 205 ? 13.437 2.021 -27.043 1.00 94.12 205 ALA A C 1
ATOM 1597 O O . ALA A 1 205 ? 13.779 2.198 -28.210 1.00 94.12 205 ALA A O 1
ATOM 1598 N N . GLU A 1 206 ? 13.885 0.990 -26.324 1.00 92.00 206 GLU A N 1
ATOM 1599 C CA . GLU A 1 206 ? 14.833 -0.004 -26.843 1.00 92.00 206 GLU A CA 1
ATOM 1600 C C . GLU A 1 206 ? 14.263 -0.758 -28.054 1.00 92.00 206 GLU A C 1
ATOM 1602 O O . GLU A 1 206 ? 14.966 -0.979 -29.040 1.00 92.00 206 GLU A O 1
ATOM 1607 N N . ALA A 1 207 ? 12.974 -1.116 -28.026 1.00 94.62 207 ALA A N 1
ATOM 1608 C CA . ALA A 1 207 ? 12.314 -1.764 -29.157 1.00 94.62 207 ALA A CA 1
ATOM 1609 C C . ALA A 1 207 ? 12.210 -0.838 -30.381 1.00 94.62 207 ALA A C 1
ATOM 1611 O O . ALA A 1 207 ? 12.406 -1.294 -31.510 1.00 94.62 207 ALA A O 1
ATOM 1612 N N . GLU A 1 208 ? 11.932 0.453 -30.184 1.00 93.00 208 GLU A N 1
ATOM 1613 C CA . GLU A 1 208 ? 11.904 1.437 -31.269 1.00 93.00 208 GLU A CA 1
ATOM 1614 C C . GLU A 1 208 ? 13.292 1.686 -31.870 1.00 93.00 208 GLU A C 1
ATOM 1616 O O . GLU A 1 208 ? 13.417 1.781 -33.094 1.00 93.00 208 GLU A O 1
ATOM 1621 N N . GLU A 1 209 ? 14.341 1.772 -31.050 1.00 91.38 209 GLU A N 1
ATOM 1622 C CA . GLU A 1 209 ? 15.718 1.902 -31.535 1.00 91.38 209 GLU A CA 1
ATOM 1623 C C . GLU A 1 209 ? 16.164 0.646 -32.285 1.00 91.38 209 GLU A C 1
ATOM 1625 O O . GLU A 1 209 ? 16.640 0.745 -33.419 1.00 91.38 209 GLU A O 1
ATOM 1630 N N . ALA A 1 210 ? 15.894 -0.542 -31.738 1.00 93.31 210 ALA A N 1
ATOM 1631 C CA . ALA A 1 210 ? 16.164 -1.805 -32.416 1.00 93.31 210 ALA A CA 1
ATOM 1632 C C . ALA A 1 210 ? 15.404 -1.918 -33.751 1.00 93.31 210 ALA A C 1
ATOM 1634 O O . ALA A 1 210 ? 15.962 -2.391 -34.745 1.00 93.31 210 ALA A O 1
ATOM 1635 N N . ALA A 1 211 ? 14.153 -1.447 -33.817 1.00 93.12 211 ALA A N 1
ATOM 1636 C CA . ALA A 1 211 ? 13.370 -1.426 -35.050 1.00 93.12 211 ALA A CA 1
ATOM 1637 C C . ALA A 1 211 ? 13.946 -0.449 -36.089 1.00 93.12 211 ALA A C 1
ATOM 1639 O O . ALA A 1 211 ? 14.055 -0.810 -37.265 1.00 93.12 211 ALA A O 1
ATOM 1640 N N . LYS A 1 212 ? 14.363 0.755 -35.673 1.00 92.25 212 LYS A N 1
ATOM 1641 C CA . LYS A 1 212 ? 15.024 1.742 -36.548 1.00 92.25 212 LYS A CA 1
ATOM 1642 C C . LYS A 1 212 ? 16.359 1.218 -37.066 1.00 92.25 212 LYS A C 1
ATOM 1644 O O . LYS A 1 212 ? 16.638 1.327 -38.259 1.00 92.25 212 LYS A O 1
ATOM 1649 N N . GLU A 1 213 ? 17.158 0.583 -36.213 1.00 92.06 213 GLU A N 1
ATOM 1650 C CA . GLU A 1 213 ? 18.399 -0.061 -36.634 1.00 92.06 213 GLU A CA 1
ATOM 1651 C C . GLU A 1 213 ? 18.156 -1.217 -37.600 1.00 92.06 213 GLU A C 1
ATOM 1653 O O . GLU A 1 213 ? 18.869 -1.347 -38.596 1.00 92.06 213 GLU A O 1
ATOM 1658 N N . ALA A 1 214 ? 17.163 -2.067 -37.329 1.00 90.75 214 ALA A N 1
ATOM 1659 C CA . ALA A 1 214 ? 16.812 -3.172 -38.208 1.00 90.75 214 ALA A CA 1
ATOM 1660 C C . ALA A 1 214 ? 16.319 -2.662 -39.570 1.00 90.75 214 ALA A C 1
ATOM 1662 O O . ALA A 1 214 ? 16.709 -3.215 -40.598 1.00 90.75 214 ALA A O 1
ATOM 1663 N N . ALA A 1 215 ? 15.520 -1.592 -39.596 1.00 91.38 215 ALA A N 1
ATOM 1664 C CA . ALA A 1 215 ? 15.094 -0.932 -40.827 1.00 91.38 215 ALA A CA 1
ATOM 1665 C C . ALA A 1 215 ? 16.293 -0.351 -41.594 1.00 91.38 215 ALA A C 1
ATOM 1667 O O . ALA A 1 215 ? 16.473 -0.662 -42.769 1.00 91.38 215 ALA A O 1
ATOM 1668 N N . ALA A 1 216 ? 17.186 0.381 -40.920 1.00 92.44 216 ALA A N 1
ATOM 1669 C CA . ALA A 1 216 ? 18.389 0.936 -41.537 1.00 92.44 216 ALA A CA 1
ATOM 1670 C C . ALA A 1 216 ? 19.344 -0.155 -42.062 1.00 92.44 216 ALA A C 1
ATOM 1672 O O . ALA A 1 216 ? 19.929 -0.006 -43.136 1.00 92.44 216 ALA A O 1
ATOM 1673 N N . LYS A 1 217 ? 19.500 -1.273 -41.337 1.00 92.00 217 LYS A N 1
ATOM 1674 C CA . LYS A 1 217 ? 20.279 -2.442 -41.786 1.00 92.00 217 LYS A CA 1
ATOM 1675 C C . LYS A 1 217 ? 19.637 -3.072 -43.027 1.00 92.00 217 LYS A C 1
ATOM 1677 O O . LYS A 1 217 ? 20.348 -3.334 -43.995 1.00 92.00 217 LYS A O 1
ATOM 1682 N N . LYS A 1 218 ? 18.310 -3.245 -43.047 1.00 92.81 218 LYS A N 1
ATOM 1683 C CA . LYS A 1 218 ? 17.565 -3.758 -44.212 1.00 92.81 218 LYS A CA 1
ATOM 1684 C C . LYS A 1 218 ? 17.699 -2.847 -45.436 1.00 92.81 218 LYS A C 1
ATOM 1686 O O . LYS A 1 218 ? 17.985 -3.347 -46.518 1.00 92.81 218 LYS A O 1
ATOM 1691 N N . GLU A 1 219 ? 17.577 -1.530 -45.278 1.00 91.38 219 GLU A N 1
ATOM 1692 C CA . GLU A 1 219 ? 17.751 -0.573 -46.382 1.00 91.38 219 GLU A CA 1
ATOM 1693 C C . GLU A 1 219 ? 19.178 -0.570 -46.943 1.00 91.38 219 GLU A C 1
ATOM 1695 O O . GLU A 1 219 ? 19.369 -0.530 -48.159 1.00 91.38 219 GLU A O 1
ATOM 1700 N N . LYS A 1 220 ? 20.194 -0.639 -46.072 1.00 90.50 220 LYS A N 1
ATOM 1701 C CA . LYS A 1 220 ? 21.599 -0.738 -46.498 1.00 90.50 220 LYS A CA 1
ATOM 1702 C C . LYS A 1 220 ? 21.869 -2.027 -47.273 1.00 90.50 220 LYS A C 1
ATOM 1704 O O . LYS A 1 220 ? 22.620 -1.990 -48.242 1.00 90.50 220 LYS A O 1
ATOM 1709 N N . LEU A 1 221 ? 21.266 -3.145 -46.865 1.00 90.06 221 LEU A N 1
ATOM 1710 C CA . LEU A 1 221 ? 21.376 -4.419 -47.579 1.00 90.06 221 LEU A CA 1
ATOM 1711 C C . LEU A 1 221 ? 20.659 -4.371 -48.934 1.00 90.06 221 LEU A C 1
ATOM 1713 O O . LEU A 1 221 ? 21.226 -4.823 -49.922 1.00 90.06 221 LEU A O 1
ATOM 1717 N N . ALA A 1 222 ? 19.470 -3.766 -49.002 1.00 89.88 222 ALA A N 1
ATOM 1718 C CA . ALA A 1 222 ? 18.716 -3.620 -50.248 1.00 89.88 222 ALA A CA 1
ATOM 1719 C C . ALA A 1 222 ? 19.422 -2.720 -51.279 1.00 89.88 222 ALA A C 1
ATOM 1721 O O . ALA A 1 222 ? 19.339 -2.989 -52.469 1.00 89.88 222 ALA A O 1
ATOM 1722 N N . LYS A 1 223 ? 20.150 -1.683 -50.839 1.00 89.94 223 LYS A N 1
ATOM 1723 C CA . LYS A 1 223 ? 20.955 -0.810 -51.719 1.00 89.94 223 LYS A CA 1
ATOM 1724 C C . LYS A 1 223 ? 22.279 -1.431 -52.187 1.00 89.94 223 LYS A C 1
ATOM 1726 O O . LYS A 1 223 ? 22.960 -0.824 -53.007 1.00 89.94 223 LYS A O 1
ATOM 1731 N N . LYS A 1 224 ? 22.694 -2.570 -51.620 1.00 82.12 224 LYS A N 1
ATOM 1732 C CA . LYS A 1 224 ? 23.970 -3.241 -51.936 1.00 82.12 224 LYS A CA 1
ATOM 1733 C C . LYS A 1 224 ? 23.817 -4.350 -52.995 1.00 82.12 224 LYS A C 1
ATOM 1735 O O . LYS A 1 224 ? 24.813 -4.980 -53.342 1.00 82.12 224 LYS A O 1
ATOM 1740 N N . ILE A 1 225 ? 22.594 -4.586 -53.472 1.00 61.97 225 ILE A N 1
ATOM 1741 C CA . ILE A 1 225 ? 22.237 -5.489 -54.580 1.00 61.97 225 ILE A CA 1
ATOM 1742 C C . ILE A 1 225 ? 22.013 -4.632 -55.824 1.00 61.97 225 ILE A C 1
ATOM 1744 O O . ILE A 1 225 ? 22.486 -5.049 -56.901 1.00 61.97 225 ILE A O 1
#

pLDDT: mean 71.0, std 19.96, range [30.78, 98.25]

Secondary structure (DSSP, 8-state):
-------------SSS-----PPP-TTTTT-HHHHTTTTS-SS-----SSSHHHHHHHHHHHHHHHHHHHHHHHHHHHHTT----------S----HHHHHHHHHHHHHHTTS-----------------------------------------HHHHHHHHHHHHHHHHHHHHHTT-SHHHHHHHHHHHHHHHHHHHHHHHHHHHHHHHHHHHHHHHHHHHTT-

Organism: NCBI:txid1423913

Radius of gyration: 38.2 Å; chains: 1; bounding box: 89×77×105 Å

Sequence (225 aa):
MARGGAPTSSRGRGKFKVSRGGGRQFSRDLDPRLAEKTSSSEEETSSEEDEEDEEEARAAAHRAEVAELAPEMKEVNLKLGNTELAEPESDEEELSRAERRARKKAEAQGKTKKTVTIQEKDESDEESSEEEVAPKQQQQQKKKASAPAVVQQSRKEREAAEKKAAQDKYQKLHAQGKTTEAKSDLARLQEVRRRREAAAAQRAAEAEEAAKEAAAKKEKLAKKI

InterPro domains:
  IPR019380 Casein kinase substrate, phosphoprotein PP28 [PF10252] (136-209)
  IPR039876 28kDa heat- and acid-stable phosphoprotein [PTHR22055] (12-222)

Foldseek 3Di:
DDDDDDDPDPPDPDPDDPPPDDDDPPVQCVPPVNVVCVVPPPDDDDDDPDPPVVVVVVVVVVVVVCVVCVVVVVVVCVVVVVDDDDDDDDDDDDDDPVVVVVVVVVVVVVPPPDDDDDDDDDDDDDDDDDDDDDDDDDDDDDDDDDDPPPPPPDPVVVVVVVVVVVVVVVVVCLVVLNDPVSVVVVVVVVVVVVVVVVVVVVVVVVVVVVVVVVVVVVVVVVVVD